Protein AF-A0A3C1RD73-F1 (afdb_monomer_lite)

Sequence (331 aa):
MPYRSYDLISSTTNCAPPAAVYPGGGGNTGGGGGSTTPNPPGDYDPCDNGPVAVTSFRSSQRYPILGVPPSDCDPDVPNNPPTLPPNDYLNAFQRLIGELGITDQTEVQFLQDNGNVFVALNNYLNANNWSQDSKDFGRWAVGYLNENRNITWLEFSTHFIYNTPQYKLDTYIRNKYPKFSSIADGLVFFLATNPKVVAALSKYSGFSKNEIMELASNGSGPNIKLSNESWTIIANGAFNAKISENTIFLAEDNVKMFENNFLDARTKYSLAFSLMVTILHETVHYGRFQNGMPDPITNPDFGTKFEELGFGFNVEFKLNQPVIYKMYFIQ

Radius of gyration: 26.34 Å; chains: 1; bounding box: 62×55×82 Å

Structure (mmCIF, N/CA/C/O backbone):
data_AF-A0A3C1RD73-F1
#
_entry.id   AF-A0A3C1RD73-F1
#
loop_
_atom_site.group_PDB
_atom_site.id
_atom_site.type_symbol
_atom_site.label_atom_id
_atom_site.label_alt_id
_atom_site.label_comp_id
_atom_site.label_asym_id
_atom_site.label_entity_id
_atom_site.label_seq_id
_atom_site.pdbx_PDB_ins_code
_atom_site.Cartn_x
_atom_site.Cartn_y
_atom_site.Cartn_z
_atom_site.occupancy
_atom_site.B_iso_or_equiv
_atom_site.auth_seq_id
_atom_site.auth_comp_id
_atom_site.auth_asym_id
_atom_site.auth_atom_id
_atom_site.pdbx_PDB_model_num
ATOM 1 N N . MET A 1 1 ? 21.375 -20.934 -30.457 1.00 32.56 1 MET A N 1
ATOM 2 C CA . MET A 1 1 ? 20.316 -20.024 -30.950 1.00 32.56 1 MET A CA 1
ATOM 3 C C . MET A 1 1 ? 20.679 -18.614 -30.501 1.00 32.56 1 MET A C 1
ATOM 5 O O . MET A 1 1 ? 20.896 -18.477 -29.304 1.00 32.56 1 MET A O 1
ATOM 9 N N . PRO A 1 2 ? 20.822 -17.598 -31.372 1.00 37.34 2 PRO A N 1
ATOM 10 C CA . PRO A 1 2 ? 21.113 -16.244 -30.911 1.00 37.34 2 PRO A CA 1
ATOM 11 C C . PRO A 1 2 ? 19.838 -15.389 -30.900 1.00 37.34 2 PRO A C 1
ATOM 13 O O . PRO A 1 2 ? 19.123 -15.327 -31.900 1.00 37.34 2 PRO A O 1
ATOM 16 N N . TYR A 1 3 ? 19.566 -14.718 -29.780 1.00 26.02 3 TYR A N 1
ATOM 17 C CA . TYR A 1 3 ? 18.573 -13.643 -29.706 1.00 26.02 3 TYR A CA 1
ATOM 18 C C . TYR A 1 3 ? 19.267 -12.285 -29.856 1.00 26.02 3 TYR A C 1
ATOM 20 O O . TYR A 1 3 ? 20.351 -12.068 -29.317 1.00 26.02 3 TYR A O 1
ATOM 28 N N . ARG A 1 4 ? 18.643 -11.413 -30.655 1.00 28.62 4 ARG A N 1
ATOM 29 C CA . ARG A 1 4 ? 19.121 -10.082 -31.055 1.00 28.62 4 ARG A CA 1
ATOM 30 C C . ARG A 1 4 ? 18.902 -9.034 -29.958 1.00 28.62 4 ARG A C 1
ATOM 32 O O . ARG A 1 4 ? 17.914 -9.096 -29.233 1.00 28.62 4 ARG A O 1
ATOM 39 N N . SER A 1 5 ? 19.809 -8.059 -29.918 1.00 30.53 5 SER A N 1
ATOM 40 C CA . SER A 1 5 ? 19.728 -6.799 -29.176 1.00 30.53 5 SER A CA 1
ATOM 41 C C . SER A 1 5 ? 18.792 -5.790 -29.857 1.00 30.53 5 SER A C 1
ATOM 43 O O . SER A 1 5 ? 18.564 -5.870 -31.066 1.00 30.53 5 SER A O 1
ATOM 45 N N . TYR A 1 6 ? 18.304 -4.810 -29.092 1.00 25.27 6 TYR A N 1
ATOM 46 C CA . TYR A 1 6 ? 17.722 -3.578 -29.627 1.00 25.27 6 TYR A CA 1
ATOM 47 C C . TYR A 1 6 ? 18.466 -2.365 -29.066 1.00 25.27 6 TYR A C 1
ATOM 49 O O . TYR A 1 6 ? 18.646 -2.260 -27.853 1.00 25.27 6 TYR A O 1
ATOM 57 N N . ASP A 1 7 ? 18.865 -1.474 -29.973 1.00 26.55 7 ASP A N 1
ATOM 58 C CA . ASP A 1 7 ? 19.401 -0.143 -29.693 1.00 26.55 7 ASP A CA 1
ATOM 59 C C . ASP A 1 7 ? 18.263 0.871 -29.521 1.00 26.55 7 ASP A C 1
ATOM 61 O O . ASP A 1 7 ? 17.279 0.861 -30.267 1.00 26.55 7 ASP A O 1
ATOM 65 N N . LEU A 1 8 ? 18.425 1.780 -28.557 1.00 25.36 8 LEU A N 1
ATOM 66 C CA . LEU A 1 8 ? 17.581 2.959 -28.371 1.00 25.36 8 LEU A CA 1
ATOM 67 C C . LEU A 1 8 ? 18.235 4.146 -29.093 1.00 25.36 8 LEU A C 1
ATOM 69 O O . LEU A 1 8 ? 19.350 4.532 -28.750 1.00 25.36 8 LEU A O 1
ATOM 73 N N . ILE A 1 9 ? 17.542 4.759 -30.055 1.00 27.66 9 ILE A N 1
ATOM 74 C CA . ILE A 1 9 ? 17.971 6.039 -30.638 1.00 27.66 9 ILE A CA 1
ATOM 75 C C . ILE A 1 9 ? 17.207 7.165 -29.942 1.00 27.66 9 ILE A C 1
ATOM 77 O O . ILE A 1 9 ? 15.996 7.312 -30.097 1.00 27.66 9 ILE A O 1
ATOM 81 N N . SER A 1 10 ? 17.947 7.955 -29.165 1.00 34.59 10 SER A N 1
ATOM 82 C CA . SER A 1 10 ? 17.498 9.176 -28.508 1.00 34.59 10 SER A CA 1
ATOM 83 C C . SER A 1 10 ? 17.676 10.377 -29.439 1.00 34.59 10 SER A C 1
ATOM 85 O O . SER A 1 10 ? 18.802 10.808 -29.685 1.00 34.59 10 SER A O 1
ATOM 87 N N . SER A 1 11 ? 16.565 10.910 -29.940 1.00 42.03 11 SER A N 1
ATOM 88 C CA . SER A 1 11 ? 16.294 12.332 -30.233 1.00 42.03 11 SER A CA 1
ATOM 89 C C . SER A 1 11 ? 15.471 12.496 -31.508 1.00 42.03 11 SER A C 1
ATOM 91 O O . SER A 1 11 ? 15.691 11.830 -32.517 1.00 42.03 11 SER A O 1
ATOM 93 N N . THR A 1 12 ? 14.532 13.436 -31.458 1.00 29.72 12 THR A N 1
ATOM 94 C CA . THR A 1 12 ? 13.873 13.987 -32.641 1.00 29.72 12 THR A CA 1
ATOM 95 C C . THR A 1 12 ? 13.969 15.503 -32.572 1.00 29.72 12 THR A C 1
ATOM 97 O O . THR A 1 12 ? 13.497 16.113 -31.612 1.00 29.72 12 THR A O 1
ATOM 100 N N . THR A 1 13 ? 14.586 16.103 -33.586 1.00 32.88 13 THR A N 1
ATOM 101 C CA . THR A 1 13 ? 14.661 17.555 -33.777 1.00 32.88 13 THR A CA 1
ATOM 102 C C . THR A 1 13 ? 13.373 18.047 -34.432 1.00 32.88 13 THR A C 1
ATOM 104 O O . THR A 1 13 ? 12.932 17.484 -35.433 1.00 32.88 13 THR A O 1
ATOM 107 N N . ASN A 1 14 ? 12.774 19.103 -33.880 1.00 41.94 14 ASN A N 1
ATOM 108 C CA . ASN A 1 14 ? 11.636 19.786 -34.488 1.00 41.94 14 ASN A CA 1
ATOM 109 C C . ASN A 1 14 ? 12.136 20.781 -35.552 1.00 41.94 14 ASN A C 1
ATOM 111 O O . ASN A 1 14 ? 12.899 21.689 -35.228 1.00 41.94 14 ASN A O 1
ATOM 115 N N . CYS A 1 15 ? 11.705 20.606 -36.803 1.00 33.03 15 CYS A N 1
ATOM 116 C CA . CYS A 1 15 ? 12.133 21.408 -37.956 1.00 33.03 15 CYS A CA 1
ATOM 117 C C . CYS A 1 15 ? 10.954 22.086 -38.680 1.00 33.03 15 CYS A C 1
ATOM 119 O O . CYS A 1 15 ? 10.924 22.111 -39.909 1.00 33.03 15 CYS A O 1
ATOM 121 N N . ALA A 1 16 ? 9.969 22.620 -37.957 1.00 37.56 16 ALA A N 1
ATOM 122 C CA . ALA A 1 16 ? 8.903 23.409 -38.578 1.00 37.56 16 ALA A CA 1
ATOM 123 C C . ALA A 1 16 ? 9.317 24.894 -38.740 1.00 37.56 16 ALA A C 1
ATOM 125 O O . ALA A 1 16 ? 9.589 25.550 -37.731 1.00 37.56 16 ALA A O 1
ATOM 126 N N . PRO A 1 17 ? 9.366 25.456 -39.967 1.00 36.84 17 PRO A N 1
ATOM 127 C CA . PRO A 1 17 ? 9.492 26.901 -40.170 1.00 36.84 17 PRO A CA 1
ATOM 128 C C . PRO A 1 17 ? 8.165 27.638 -39.867 1.00 36.84 17 PRO A C 1
ATOM 130 O O . PRO A 1 17 ? 7.099 27.018 -39.907 1.00 36.84 17 PRO A O 1
ATOM 133 N N . PRO A 1 18 ? 8.199 28.953 -39.562 1.00 45.25 18 PRO A N 1
ATOM 134 C CA . PRO A 1 18 ? 7.019 29.713 -39.149 1.00 45.25 18 PRO A CA 1
ATOM 135 C C . PRO A 1 18 ? 6.001 29.881 -40.286 1.00 45.25 18 PRO A C 1
ATOM 137 O O . PRO A 1 18 ? 6.362 29.994 -41.458 1.00 45.25 18 PRO A O 1
ATOM 140 N N . ALA A 1 19 ? 4.719 29.911 -39.914 1.00 36.50 19 ALA A N 1
ATOM 141 C CA . ALA A 1 19 ? 3.587 29.954 -40.832 1.00 36.50 19 ALA A CA 1
ATOM 142 C C . ALA A 1 19 ? 3.572 31.235 -41.684 1.00 36.50 19 ALA A C 1
ATOM 144 O O . ALA A 1 19 ? 3.490 32.346 -41.158 1.00 36.50 19 ALA A O 1
ATOM 145 N N . ALA A 1 20 ? 3.605 31.071 -43.007 1.00 40.03 20 ALA A N 1
ATOM 146 C CA . ALA A 1 20 ? 3.340 32.147 -43.953 1.00 40.03 20 ALA A CA 1
ATOM 147 C C . ALA A 1 20 ? 1.831 32.260 -44.227 1.00 40.03 20 ALA A C 1
ATOM 149 O O . ALA A 1 20 ? 1.153 31.270 -44.507 1.00 40.03 20 ALA A O 1
ATOM 150 N N . VAL A 1 21 ? 1.326 33.493 -44.161 1.00 42.72 21 VAL A N 1
ATOM 151 C CA . VAL A 1 21 ? -0.031 33.891 -44.553 1.00 42.72 21 VAL A CA 1
ATOM 152 C C . VAL A 1 21 ? -0.130 33.844 -46.084 1.00 42.72 21 VAL A C 1
ATOM 154 O O . VAL A 1 21 ? 0.629 34.523 -46.773 1.00 42.72 21 VAL A O 1
ATOM 157 N N . TYR A 1 22 ? -1.043 33.030 -46.618 1.00 40.09 22 TYR A N 1
ATOM 158 C CA . TYR A 1 22 ? -1.265 32.870 -48.061 1.00 40.09 22 TYR A CA 1
ATOM 159 C C . TYR A 1 22 ? -2.198 33.949 -48.641 1.00 40.09 22 TYR A C 1
ATOM 161 O O . TYR A 1 22 ? -3.252 34.209 -48.058 1.00 40.09 22 TYR A O 1
ATOM 169 N N . PRO A 1 23 ? -1.898 34.484 -49.840 1.00 49.56 23 PRO A N 1
ATOM 170 C CA . PRO A 1 23 ? -2.866 35.133 -50.716 1.00 49.56 23 PRO A CA 1
ATOM 171 C C . PRO A 1 23 ? -3.213 34.246 -51.931 1.00 49.56 23 PRO A C 1
ATOM 173 O O . PRO A 1 23 ? -2.433 33.389 -52.347 1.00 49.56 23 PRO A O 1
ATOM 176 N N . GLY A 1 24 ? -4.389 34.455 -52.526 1.00 44.16 24 GLY A N 1
ATOM 177 C CA . GLY A 1 24 ? -4.798 33.779 -53.761 1.00 44.16 24 GLY A CA 1
ATOM 178 C C . GLY A 1 24 ? -4.212 34.413 -55.029 1.00 44.16 24 GLY A C 1
ATOM 179 O O . GLY A 1 24 ? -4.096 35.633 -55.114 1.00 44.16 24 GLY A O 1
ATOM 180 N N . GLY A 1 25 ? -3.936 33.573 -56.038 1.00 43.62 25 GLY A N 1
ATOM 181 C CA . GLY A 1 25 ? -3.828 33.966 -57.449 1.00 43.62 25 GLY A CA 1
ATOM 182 C C . GLY A 1 25 ? -2.549 33.539 -58.184 1.00 43.62 25 GLY A C 1
ATOM 183 O O . GLY A 1 25 ? -1.535 34.214 -58.087 1.00 43.62 25 GLY A O 1
ATOM 184 N N . GLY A 1 26 ? -2.664 32.505 -59.031 1.00 42.53 26 GLY A N 1
ATOM 185 C CA . GLY A 1 26 ? -1.862 32.328 -60.253 1.00 42.53 26 GLY A CA 1
ATOM 186 C C . GLY A 1 26 ? -0.538 31.552 -60.162 1.00 42.53 26 GLY A C 1
ATOM 187 O O . GLY A 1 26 ? 0.410 31.993 -59.529 1.00 42.53 26 GLY A O 1
ATOM 188 N N . GLY A 1 27 ? -0.438 30.476 -60.954 1.00 39.41 27 GLY A N 1
ATOM 189 C CA . GLY A 1 27 ? 0.829 30.012 -61.537 1.00 39.41 27 GLY A CA 1
ATOM 190 C C . GLY A 1 27 ? 1.471 28.748 -60.948 1.00 39.41 27 GLY A C 1
ATOM 191 O O . GLY A 1 27 ? 1.904 28.733 -59.810 1.00 39.41 27 GLY A O 1
ATOM 192 N N . ASN A 1 28 ? 1.598 27.742 -61.823 1.00 42.72 28 ASN A N 1
ATOM 193 C CA . ASN A 1 28 ? 2.698 26.783 -61.991 1.00 42.72 28 ASN A CA 1
ATOM 194 C C . ASN A 1 28 ? 3.298 25.972 -60.816 1.00 42.72 28 ASN A C 1
ATOM 196 O O . ASN A 1 28 ? 3.843 26.496 -59.857 1.00 42.72 28 ASN A O 1
ATOM 200 N N . THR A 1 29 ? 3.412 24.669 -61.119 1.00 47.44 29 THR A N 1
ATOM 201 C CA . THR A 1 29 ? 4.518 23.733 -60.822 1.00 47.44 29 THR A CA 1
ATOM 202 C C . THR A 1 29 ? 4.888 23.415 -59.373 1.00 47.44 29 THR A C 1
ATOM 204 O O . THR A 1 29 ? 5.322 24.274 -58.620 1.00 47.44 29 THR A O 1
ATOM 207 N N . GLY A 1 30 ? 4.948 22.109 -59.088 1.00 41.34 30 GLY A N 1
ATOM 208 C CA . GLY A 1 30 ? 5.890 21.545 -58.115 1.00 41.34 30 GLY A CA 1
ATOM 209 C C . GLY A 1 30 ? 5.218 20.833 -56.951 1.00 41.34 30 GLY A C 1
ATOM 210 O O . GLY A 1 30 ? 4.481 21.437 -56.185 1.00 41.34 30 GLY A O 1
ATOM 211 N N . GLY A 1 31 ? 5.461 19.527 -56.847 1.00 47.69 31 GLY A N 1
ATOM 212 C CA . GLY A 1 31 ? 4.882 18.665 -55.824 1.00 47.69 31 GLY A CA 1
ATOM 213 C C . GLY A 1 31 ? 5.588 18.717 -54.468 1.00 47.69 31 GLY A C 1
ATOM 214 O O . GLY A 1 31 ? 6.645 19.322 -54.319 1.00 47.69 31 GLY A O 1
ATOM 215 N N . GLY A 1 32 ? 5.021 17.973 -53.514 1.00 45.28 32 GLY A N 1
ATOM 216 C CA . GLY A 1 32 ? 5.721 17.525 -52.309 1.00 45.28 32 GLY A CA 1
ATOM 217 C C . GLY A 1 32 ? 4.909 17.619 -51.018 1.00 45.28 32 GLY A C 1
ATOM 218 O O . GLY A 1 32 ? 4.790 18.692 -50.446 1.00 45.28 32 GLY A O 1
ATOM 219 N N . GLY A 1 33 ? 4.439 16.465 -50.523 1.00 46.41 33 GLY A N 1
ATOM 220 C CA . GLY A 1 33 ? 4.315 16.198 -49.081 1.00 46.41 33 GLY A CA 1
ATOM 221 C C . GLY A 1 33 ? 3.086 16.746 -48.348 1.00 46.41 33 GLY A C 1
ATOM 222 O O . GLY A 1 33 ? 3.238 17.462 -47.365 1.00 46.41 33 GLY A O 1
ATOM 223 N N . GLY A 1 34 ? 1.873 16.386 -4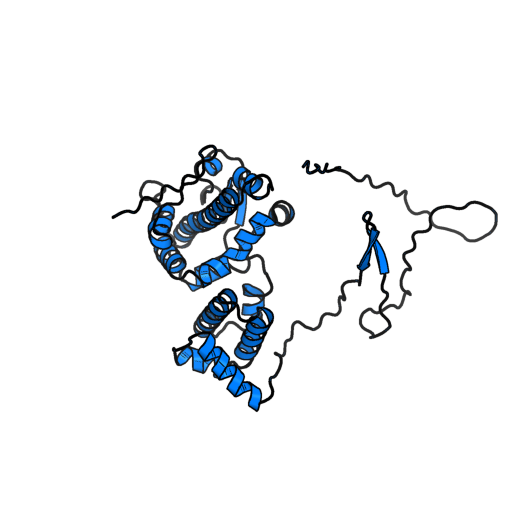8.779 1.00 35.34 34 GLY A N 1
ATOM 224 C CA . GLY A 1 34 ? 0.644 16.699 -48.043 1.00 35.34 34 GLY A CA 1
ATOM 225 C C . GLY A 1 34 ? 0.470 15.820 -46.801 1.00 35.34 34 GLY A C 1
ATOM 226 O O . GLY A 1 34 ? 0.369 14.599 -46.911 1.00 35.34 34 GLY A O 1
ATOM 227 N N . SER A 1 35 ? 0.411 16.449 -45.627 1.00 43.66 35 SER A N 1
ATOM 228 C CA . SER A 1 35 ? -0.130 15.850 -44.405 1.00 43.66 35 SER A CA 1
ATOM 229 C C . SER A 1 35 ? -1.593 15.466 -44.647 1.00 43.66 35 SER A C 1
ATOM 231 O O . SER A 1 35 ? -2.397 16.313 -45.029 1.00 43.66 35 SER A O 1
ATOM 233 N N . THR A 1 36 ? -1.937 14.189 -44.479 1.00 40.62 36 THR A N 1
ATOM 234 C CA . THR A 1 36 ? -3.267 13.640 -44.790 1.00 40.62 36 THR A CA 1
ATOM 235 C C . THR A 1 36 ? -4.236 13.697 -43.613 1.00 40.62 36 THR A C 1
ATOM 237 O O . THR A 1 36 ? -5.099 12.830 -43.515 1.00 40.62 36 THR A O 1
ATOM 240 N N . THR A 1 37 ? -4.110 14.656 -42.700 1.00 44.56 37 THR A N 1
ATOM 241 C CA . THR A 1 37 ? -5.090 14.797 -41.615 1.00 44.56 37 THR A CA 1
ATOM 242 C C . THR A 1 37 ? -6.187 15.759 -42.070 1.00 44.56 37 THR A C 1
ATOM 244 O O . THR A 1 37 ? -5.898 16.946 -42.238 1.00 44.56 37 THR A O 1
ATOM 247 N N . PRO A 1 38 ? -7.428 15.298 -42.315 1.00 47.59 38 PRO A N 1
ATOM 248 C CA . PRO A 1 38 ? -8.536 16.203 -42.572 1.00 47.59 38 PRO A CA 1
ATOM 249 C C . PRO A 1 38 ? -8.803 16.995 -41.291 1.00 47.59 38 PRO A C 1
ATOM 251 O O . PRO A 1 38 ? -8.983 16.400 -40.230 1.00 47.59 38 PRO A O 1
ATOM 254 N N . ASN A 1 39 ? -8.831 18.323 -41.382 1.00 48.12 39 ASN A N 1
ATOM 255 C CA . ASN A 1 39 ? -9.397 19.122 -40.302 1.00 48.12 39 ASN A CA 1
ATOM 256 C C . ASN A 1 39 ? -10.919 18.934 -40.325 1.00 48.12 39 ASN A C 1
ATOM 258 O O . ASN A 1 39 ? -11.507 19.002 -41.412 1.00 48.12 39 ASN A O 1
ATOM 262 N N . PRO A 1 40 ? -11.563 18.689 -39.174 1.00 48.72 40 PRO A N 1
ATOM 263 C CA . PRO A 1 40 ? -13.013 18.631 -39.121 1.00 48.72 40 PRO A CA 1
ATOM 264 C C . PRO A 1 40 ? -13.621 19.988 -39.535 1.00 48.72 40 PRO A C 1
ATOM 266 O O . PRO A 1 40 ? -12.950 21.022 -39.421 1.00 48.72 40 PRO A O 1
ATOM 269 N N . PRO A 1 41 ? -14.866 19.998 -40.049 1.00 58.62 41 PRO A N 1
ATOM 270 C CA . PRO A 1 41 ? -15.604 21.226 -40.335 1.00 58.62 41 PRO A CA 1
ATOM 271 C C . PRO A 1 41 ? -15.616 22.173 -39.127 1.00 58.62 41 PRO A C 1
ATOM 273 O O . PRO A 1 41 ? -15.559 21.727 -37.983 1.00 58.62 41 PRO A O 1
ATOM 276 N N . GLY A 1 42 ? -15.685 23.484 -39.376 1.00 53.97 42 GLY A N 1
ATOM 277 C CA . GLY A 1 42 ? -15.612 24.509 -38.321 1.00 53.97 42 GLY A CA 1
ATOM 278 C C . GLY A 1 42 ? -16.764 24.482 -37.306 1.00 53.97 42 GLY A C 1
ATOM 279 O O . GLY A 1 42 ? -16.701 25.195 -36.311 1.00 53.97 42 GLY A O 1
ATOM 280 N N . ASP A 1 43 ? -17.789 23.674 -37.560 1.00 61.19 43 ASP A N 1
ATOM 281 C CA . ASP A 1 43 ? -18.979 23.432 -36.745 1.00 61.19 43 ASP A CA 1
ATOM 282 C C . ASP A 1 43 ? -19.045 21.997 -36.183 1.00 61.19 43 ASP A C 1
ATOM 284 O O . ASP A 1 43 ? -20.100 21.562 -35.732 1.00 61.19 43 ASP A O 1
ATOM 288 N N . TYR A 1 44 ? -17.937 21.244 -36.200 1.00 53.31 44 TYR A N 1
ATOM 289 C CA . TYR A 1 44 ? -17.883 19.903 -35.615 1.00 53.31 44 TYR A CA 1
ATOM 290 C C . TYR A 1 44 ? -18.038 19.945 -34.087 1.00 53.31 44 TYR A C 1
ATOM 292 O O . TYR A 1 44 ? -17.114 20.350 -33.377 1.00 53.31 44 TYR A O 1
ATOM 300 N N . ASP A 1 45 ? -19.188 19.472 -33.600 1.00 60.69 45 ASP A N 1
ATOM 301 C CA . ASP A 1 45 ? -19.441 19.172 -32.191 1.00 60.69 45 ASP A CA 1
ATOM 302 C C . ASP A 1 45 ? -19.262 17.657 -31.943 1.00 60.69 45 ASP A C 1
ATOM 304 O O . ASP A 1 45 ? -19.994 16.842 -32.520 1.00 60.69 45 ASP A O 1
ATOM 308 N N . PRO A 1 46 ? -18.286 17.236 -31.115 1.00 53.53 46 PRO A N 1
ATOM 309 C CA . PRO A 1 46 ? -18.044 15.825 -30.826 1.00 53.53 46 PRO A CA 1
ATOM 310 C C . PRO A 1 46 ? -19.181 15.129 -30.053 1.00 53.53 46 PRO A C 1
ATOM 312 O O . PRO A 1 46 ? -19.130 13.904 -29.931 1.00 53.53 46 PRO A O 1
ATOM 315 N N . CYS A 1 47 ? -20.194 15.850 -29.556 1.00 57.22 47 CYS A N 1
ATOM 316 C CA . CYS A 1 47 ? -21.284 15.284 -28.756 1.00 57.22 47 CYS A CA 1
ATOM 317 C C . CYS A 1 47 ? -22.596 15.014 -29.541 1.00 57.22 47 CYS A C 1
ATOM 319 O O . CYS A 1 47 ? -23.533 14.447 -28.978 1.00 57.22 47 CYS A O 1
ATOM 321 N N . ASP A 1 48 ? -22.688 15.350 -30.834 1.00 63.31 48 ASP A N 1
ATOM 322 C CA . ASP A 1 48 ? -23.966 15.388 -31.582 1.00 63.31 48 ASP A CA 1
ATOM 323 C C . ASP A 1 48 ? -24.387 14.075 -32.294 1.00 63.31 48 ASP A C 1
ATOM 325 O O . ASP A 1 48 ? -25.209 14.074 -33.212 1.00 63.31 48 ASP A O 1
ATOM 329 N N . ASN A 1 49 ? -23.870 12.912 -31.874 1.00 52.00 49 ASN A N 1
ATOM 330 C CA . ASN A 1 49 ? -24.181 11.580 -32.446 1.00 52.00 49 ASN A CA 1
ATOM 331 C C . ASN A 1 49 ? -23.963 11.440 -33.974 1.00 52.00 49 ASN A C 1
ATOM 333 O O . ASN A 1 49 ? -24.469 10.506 -34.606 1.00 52.00 49 ASN A O 1
ATOM 337 N N . GLY A 1 50 ? -23.201 12.348 -34.587 1.00 51.41 50 GLY A N 1
ATOM 338 C CA . GLY A 1 50 ? -22.787 12.254 -35.985 1.00 51.41 50 GLY A CA 1
ATOM 339 C C . GLY A 1 50 ? -21.736 11.156 -36.227 1.00 51.41 50 GLY A C 1
ATOM 340 O O . GLY A 1 50 ? -21.139 10.632 -35.284 1.00 51.41 50 GLY A O 1
ATOM 341 N N . PRO A 1 51 ? -21.479 10.779 -37.494 1.00 44.47 51 PRO A N 1
ATOM 342 C CA . PRO A 1 51 ? -20.474 9.771 -37.825 1.00 44.47 51 PRO A CA 1
ATOM 343 C C . PRO A 1 51 ? -19.072 10.210 -37.369 1.00 44.47 51 PRO A C 1
ATOM 345 O O . PRO A 1 51 ? -18.556 11.238 -37.803 1.00 44.47 51 PRO A O 1
ATOM 348 N N . VAL A 1 52 ? -18.454 9.404 -36.501 1.00 49.47 52 VAL A N 1
ATOM 349 C CA . VAL A 1 52 ? -17.153 9.687 -35.874 1.00 49.47 52 VAL A CA 1
ATOM 350 C C . VAL A 1 52 ? -16.033 9.677 -36.917 1.00 49.47 52 VAL A C 1
ATOM 352 O O . VAL A 1 52 ? -15.893 8.721 -37.685 1.00 49.47 52 VAL A O 1
ATOM 355 N N . ALA A 1 53 ? -15.198 10.717 -36.935 1.00 43.25 53 ALA A N 1
ATOM 356 C CA . ALA A 1 53 ? -14.020 10.753 -37.795 1.00 43.25 53 ALA A CA 1
ATOM 357 C C . ALA A 1 53 ? -12.944 9.794 -37.252 1.00 43.25 53 ALA A C 1
ATOM 359 O O . ALA A 1 53 ? -12.286 10.065 -36.249 1.00 43.25 53 ALA A O 1
ATOM 360 N N . VAL A 1 54 ? -12.771 8.650 -37.917 1.00 37.84 54 VAL A N 1
ATOM 361 C CA . VAL A 1 54 ? -11.756 7.649 -37.564 1.00 37.84 54 VAL A CA 1
ATOM 362 C C . VAL A 1 54 ? -10.495 7.912 -38.374 1.00 37.84 54 VAL A C 1
ATOM 364 O O . VAL A 1 54 ? -10.518 7.837 -39.604 1.00 37.84 54 VAL A O 1
ATOM 367 N N . THR A 1 55 ? -9.375 8.171 -37.696 1.00 44.31 55 THR A N 1
ATOM 368 C CA . THR A 1 55 ? -8.090 8.358 -38.380 1.00 44.31 55 THR A CA 1
ATOM 369 C C . THR A 1 55 ? -7.238 7.106 -38.223 1.00 44.31 55 THR A C 1
ATOM 371 O O . THR A 1 55 ? -6.929 6.667 -37.114 1.00 44.31 55 THR A O 1
ATOM 374 N N . SER A 1 56 ? -6.857 6.498 -39.347 1.00 33.59 56 SER A N 1
ATOM 375 C CA . SER A 1 56 ? -5.933 5.364 -39.351 1.00 33.59 56 SER A CA 1
ATOM 376 C C . SER A 1 56 ? -4.509 5.853 -39.573 1.00 33.59 56 SER A C 1
ATOM 378 O O . SER A 1 56 ? -4.237 6.509 -40.581 1.00 33.59 56 SER A O 1
ATOM 380 N N . PHE A 1 57 ? -3.584 5.454 -38.704 1.00 46.12 57 PHE A N 1
ATOM 381 C CA . PHE A 1 57 ? -2.157 5.681 -38.917 1.00 46.12 57 PHE A CA 1
ATOM 382 C C . PHE A 1 57 ? -1.427 4.340 -38.988 1.00 46.12 57 PHE A C 1
ATOM 384 O O . PHE A 1 57 ? -1.821 3.352 -38.361 1.00 46.12 57 PHE A O 1
ATOM 391 N N . ARG A 1 58 ? -0.350 4.283 -39.776 1.00 35.47 58 ARG A N 1
ATOM 392 C CA . ARG A 1 58 ? 0.519 3.104 -39.835 1.00 35.47 58 ARG A CA 1
ATOM 393 C C . ARG A 1 58 ? 1.725 3.317 -38.940 1.00 35.47 58 ARG A C 1
ATOM 395 O O . ARG A 1 58 ? 2.526 4.215 -39.177 1.00 35.47 58 ARG A O 1
ATOM 402 N N . SER A 1 59 ? 1.864 2.443 -37.949 1.00 41.09 59 SER A N 1
ATOM 403 C CA . SER A 1 59 ? 3.099 2.312 -37.180 1.00 41.09 59 SER A CA 1
ATOM 404 C C . SER A 1 59 ? 4.260 1.920 -38.106 1.00 41.09 59 SER A C 1
ATOM 406 O O . SER A 1 59 ? 4.067 1.224 -39.110 1.00 41.09 59 SER A O 1
ATOM 408 N N . SER A 1 60 ? 5.485 2.319 -37.753 1.00 40.00 60 SER A N 1
ATOM 409 C CA . SER A 1 60 ? 6.719 1.933 -38.458 1.00 40.00 60 SER A CA 1
ATOM 410 C C . SER A 1 60 ? 6.935 0.412 -38.526 1.00 40.00 60 SER A C 1
ATOM 412 O O . SER A 1 60 ? 7.699 -0.064 -39.363 1.00 40.00 60 SER A O 1
ATOM 414 N N . GLN A 1 61 ? 6.206 -0.368 -37.719 1.00 40.69 61 GLN A N 1
ATOM 415 C CA . GLN A 1 61 ? 6.187 -1.835 -37.746 1.00 40.69 61 GLN A CA 1
ATOM 416 C C . GLN A 1 61 ? 5.010 -2.432 -38.550 1.00 40.69 61 GLN A C 1
ATOM 418 O O . GLN A 1 61 ? 4.724 -3.619 -38.439 1.00 40.69 61 GLN A O 1
ATOM 423 N N . ARG A 1 62 ? 4.356 -1.636 -39.413 1.00 38.03 62 ARG A N 1
ATOM 424 C CA . ARG A 1 62 ? 3.278 -2.023 -40.355 1.00 38.03 62 ARG A CA 1
ATOM 425 C C . ARG A 1 62 ? 1.957 -2.515 -39.747 1.00 38.03 62 ARG A C 1
ATOM 427 O O . ARG A 1 62 ? 1.113 -3.002 -40.499 1.00 38.03 62 ARG A O 1
ATOM 434 N N . TYR A 1 63 ? 1.715 -2.327 -38.455 1.00 34.06 63 TYR A N 1
ATOM 435 C CA . TYR A 1 63 ? 0.384 -2.560 -37.886 1.00 34.06 63 TYR A CA 1
ATOM 436 C C . TYR A 1 63 ? -0.499 -1.314 -38.063 1.00 34.06 63 TYR A C 1
ATOM 438 O O . TYR A 1 63 ? -0.031 -0.200 -37.788 1.00 34.06 63 TYR A O 1
ATOM 446 N N . PRO A 1 64 ? -1.745 -1.460 -38.554 1.00 31.59 64 PRO A N 1
ATOM 447 C CA . PRO A 1 64 ? -2.706 -0.368 -38.545 1.00 31.59 64 PRO A CA 1
ATOM 448 C C . PRO A 1 64 ? -3.133 -0.112 -37.098 1.00 31.59 64 PRO A C 1
ATOM 450 O O . PRO A 1 64 ? -3.594 -1.025 -36.417 1.00 31.59 64 PRO A O 1
ATOM 453 N N . ILE A 1 65 ? -2.957 1.121 -36.632 1.00 37.84 65 ILE A N 1
ATOM 454 C CA . ILE A 1 65 ? -3.457 1.559 -35.330 1.00 37.84 65 ILE A CA 1
ATOM 455 C C . ILE A 1 65 ? -4.618 2.507 -35.604 1.00 37.84 65 ILE A C 1
ATOM 457 O O . ILE A 1 65 ? -4.488 3.465 -36.375 1.00 37.84 65 ILE A O 1
ATOM 461 N N . LEU A 1 66 ? -5.764 2.186 -35.010 1.00 30.91 66 LEU A N 1
ATOM 462 C CA . LEU A 1 66 ? -6.976 2.981 -35.101 1.00 30.91 66 LEU A CA 1
ATOM 463 C C . LEU A 1 66 ? -6.956 3.998 -33.959 1.00 30.91 66 LEU A C 1
ATOM 465 O O . LEU A 1 66 ? -7.011 3.614 -32.793 1.00 30.91 66 LEU A O 1
ATOM 469 N N . GLY A 1 67 ? -6.822 5.278 -34.295 1.00 34.09 67 GLY A N 1
ATOM 470 C CA . GLY A 1 67 ? -6.954 6.361 -33.330 1.00 34.09 67 GLY A CA 1
ATOM 471 C C . GLY A 1 67 ? -8.367 6.914 -33.403 1.00 34.09 67 GLY A C 1
ATOM 472 O O . GLY A 1 67 ? -8.714 7.575 -34.384 1.00 34.09 67 GLY A O 1
ATOM 473 N N . VAL A 1 68 ? -9.171 6.634 -32.382 1.00 36.53 68 VAL A N 1
ATOM 474 C CA . VAL A 1 68 ? -10.401 7.387 -32.123 1.00 36.53 68 VAL A CA 1
ATOM 475 C C . VAL A 1 68 ? -10.001 8.525 -31.180 1.00 36.53 68 VAL A C 1
ATOM 477 O O . VAL A 1 68 ? -9.304 8.246 -30.200 1.00 36.53 68 VAL A O 1
ATOM 480 N N . PRO A 1 69 ? -10.326 9.796 -31.478 1.00 38.78 69 PRO A N 1
ATOM 481 C CA . PRO A 1 69 ? -10.051 10.877 -30.539 1.00 38.78 69 PRO A CA 1
ATOM 482 C C . PRO A 1 69 ? -10.754 10.592 -29.199 1.00 38.78 69 PRO A C 1
ATOM 484 O O . PRO A 1 69 ? -11.822 9.972 -29.208 1.00 38.78 69 PRO A O 1
ATOM 487 N N . PRO A 1 70 ? -10.179 11.012 -28.057 1.00 38.09 70 PRO A N 1
ATOM 488 C CA . PRO A 1 70 ? -10.888 10.947 -26.787 1.00 38.09 70 PRO A CA 1
ATOM 489 C C . PRO A 1 70 ? -12.196 11.727 -26.933 1.00 38.09 70 PRO A C 1
ATOM 491 O O . PRO A 1 70 ? -12.184 12.860 -27.415 1.00 38.09 70 PRO A O 1
ATOM 494 N N . SER A 1 71 ? -13.326 11.123 -26.575 1.00 44.75 71 SER A N 1
ATOM 495 C CA . SER A 1 71 ? -14.571 11.873 -26.478 1.00 44.75 71 SER A CA 1
ATOM 496 C C . SER A 1 71 ? -14.525 12.684 -25.187 1.00 44.75 71 SER A C 1
ATOM 498 O O . SER A 1 71 ? -14.694 12.123 -24.110 1.00 44.75 71 SER A O 1
ATOM 500 N N . ASP A 1 72 ? -14.358 14.001 -25.290 1.00 41.16 72 ASP A N 1
ATOM 501 C CA . ASP A 1 72 ? -14.530 14.945 -24.169 1.00 41.16 72 ASP A CA 1
ATOM 502 C C . ASP A 1 72 ? -16.004 15.039 -23.689 1.00 41.16 72 ASP A C 1
ATOM 504 O O . ASP A 1 72 ? -16.359 15.894 -22.881 1.00 41.16 72 ASP A O 1
ATOM 508 N N . CYS A 1 73 ? -16.869 14.138 -24.165 1.00 47.12 73 CYS A N 1
ATOM 509 C CA . CYS A 1 73 ? -18.266 13.970 -23.780 1.00 47.12 73 CYS A CA 1
ATOM 510 C C . CYS A 1 73 ? -18.444 12.637 -23.026 1.00 47.12 73 CYS A C 1
ATOM 512 O O . CYS A 1 73 ? -19.210 11.791 -23.479 1.00 47.12 73 CYS A O 1
ATOM 514 N N . ASP A 1 74 ? -17.724 12.408 -21.921 1.00 42.53 74 ASP A N 1
ATOM 515 C CA . ASP A 1 74 ? -17.981 11.257 -21.038 1.00 42.53 74 ASP A CA 1
ATOM 516 C C . ASP A 1 74 ? -18.869 11.678 -19.843 1.00 42.53 74 ASP A C 1
ATOM 518 O O . ASP A 1 74 ? -18.358 12.137 -18.817 1.00 42.53 74 ASP A O 1
ATOM 522 N N . PRO A 1 75 ? -20.211 11.597 -19.962 1.00 42.19 75 PRO A N 1
ATOM 523 C CA . PRO A 1 75 ? -21.133 11.745 -18.840 1.00 42.19 75 PRO A CA 1
ATOM 524 C C . PRO A 1 75 ? -21.197 10.499 -17.931 1.00 42.19 75 PRO A C 1
ATOM 526 O O . PRO A 1 75 ? -21.982 10.505 -16.981 1.00 42.19 75 PRO A O 1
ATOM 529 N N . ASP A 1 76 ? -20.392 9.454 -18.165 1.00 43.59 76 ASP A N 1
ATOM 530 C CA . ASP A 1 76 ? -20.454 8.167 -17.463 1.00 43.59 76 ASP A CA 1
ATOM 531 C C . ASP A 1 76 ? -19.448 8.045 -16.305 1.00 43.59 76 ASP A C 1
ATOM 533 O O . ASP A 1 76 ? -18.933 6.965 -16.017 1.00 43.59 76 ASP A O 1
ATOM 537 N N . VAL A 1 77 ? -19.268 9.106 -15.510 1.00 45.28 77 VAL A N 1
ATOM 538 C CA . VAL A 1 77 ? -19.220 8.862 -14.059 1.00 45.28 77 VAL A CA 1
ATOM 539 C C . VAL A 1 77 ? -20.677 8.642 -13.663 1.00 45.28 77 VAL A C 1
ATOM 541 O O . VAL A 1 77 ? -21.413 9.625 -13.530 1.00 45.28 77 VAL A O 1
ATOM 544 N N . PRO A 1 78 ? -21.168 7.394 -13.533 1.00 44.97 78 PRO A N 1
ATOM 545 C CA . PRO A 1 78 ? -22.590 7.175 -13.393 1.00 44.97 78 PRO A CA 1
ATOM 546 C C . PRO A 1 78 ? -22.978 7.671 -12.005 1.00 44.97 78 PRO A C 1
ATOM 548 O O . PRO A 1 78 ? -22.744 7.005 -10.998 1.00 44.97 78 PRO A O 1
ATOM 551 N N . ASN A 1 79 ? -23.617 8.838 -11.946 1.00 43.19 79 ASN A N 1
ATOM 552 C CA . ASN A 1 79 ? -24.312 9.283 -10.739 1.00 43.19 79 ASN A CA 1
ATOM 553 C C . ASN A 1 79 ? -25.486 8.348 -10.396 1.00 43.19 79 ASN A C 1
ATOM 555 O O . ASN A 1 79 ? -26.026 8.421 -9.297 1.00 43.19 79 ASN A O 1
ATOM 559 N N . ASN A 1 80 ? -25.850 7.441 -11.311 1.00 44.16 80 ASN A N 1
ATOM 560 C CA . ASN A 1 80 ? -26.790 6.359 -11.077 1.00 44.16 80 ASN A CA 1
ATOM 561 C C . ASN A 1 80 ? -26.095 5.004 -11.291 1.00 44.16 80 ASN A C 1
ATOM 563 O O . ASN A 1 80 ? -25.652 4.717 -12.404 1.00 44.16 80 ASN A O 1
ATOM 567 N N . PRO A 1 81 ? -26.013 4.149 -10.259 1.00 52.31 81 PRO A N 1
ATOM 568 C CA . PRO A 1 81 ? -25.495 2.797 -10.407 1.00 52.31 81 PRO A CA 1
ATOM 569 C C . PRO A 1 81 ? -26.354 1.998 -11.398 1.00 52.31 81 PRO A C 1
ATOM 571 O O . PRO A 1 81 ? -27.567 2.228 -11.478 1.00 52.31 81 PRO A O 1
ATOM 574 N N . PRO A 1 82 ? -25.775 1.010 -12.103 1.00 57.50 82 PRO A N 1
ATOM 575 C CA . PRO A 1 82 ? -26.551 0.035 -12.861 1.00 57.50 82 PRO A CA 1
ATOM 576 C C . PRO A 1 82 ? -27.641 -0.574 -11.969 1.00 57.50 82 PRO A C 1
ATOM 578 O O . PRO A 1 82 ? -27.395 -0.861 -10.799 1.00 57.50 82 PRO A O 1
ATOM 581 N N . THR A 1 83 ? -28.852 -0.768 -12.488 1.00 57.62 83 THR A N 1
ATOM 582 C CA . THR A 1 83 ? -29.927 -1.437 -11.739 1.00 57.62 83 THR A CA 1
ATOM 583 C C . THR A 1 83 ? -30.037 -2.888 -12.199 1.00 57.62 83 THR A C 1
ATOM 585 O O . THR A 1 83 ? -30.037 -3.170 -13.396 1.00 57.62 83 THR A O 1
ATOM 588 N N . LEU A 1 84 ? -30.087 -3.827 -11.250 1.00 67.94 84 LEU A N 1
ATOM 589 C CA . LEU A 1 84 ? -30.375 -5.237 -11.532 1.00 67.94 84 LEU A CA 1
ATOM 590 C C . LEU A 1 84 ? -31.895 -5.472 -11.501 1.00 67.94 84 LEU A C 1
ATOM 592 O O . LEU A 1 84 ? -32.579 -4.862 -10.673 1.00 67.94 84 LEU A O 1
ATOM 596 N N . PRO A 1 85 ? -32.442 -6.376 -12.336 1.00 74.75 85 PRO A N 1
ATOM 597 C CA . PRO A 1 85 ? -33.825 -6.822 -12.206 1.00 74.75 85 PRO A CA 1
ATOM 598 C C . PRO A 1 85 ? -34.105 -7.367 -10.789 1.00 74.75 85 PRO A C 1
ATOM 600 O O . PRO A 1 85 ? -33.238 -8.035 -10.220 1.00 74.75 85 PRO A O 1
ATOM 603 N N . PRO A 1 86 ? -35.307 -7.165 -10.209 1.00 71.12 86 PRO A N 1
ATOM 604 C CA . PRO A 1 86 ? -35.586 -7.517 -8.809 1.00 71.12 86 PRO A CA 1
ATOM 605 C C . PRO A 1 86 ? -35.315 -8.985 -8.437 1.00 71.12 86 PRO A C 1
ATOM 607 O O . PRO A 1 86 ? -34.829 -9.267 -7.344 1.00 71.12 86 PRO A O 1
ATOM 610 N N . ASN A 1 87 ? -35.588 -9.925 -9.348 1.00 70.38 87 ASN A N 1
ATOM 611 C CA . ASN A 1 87 ? -35.356 -11.356 -9.107 1.00 70.38 87 ASN A CA 1
ATOM 612 C C . ASN A 1 87 ? -33.872 -11.743 -9.208 1.00 70.38 87 ASN A C 1
ATOM 614 O O . ASN A 1 87 ? -33.428 -12.667 -8.527 1.00 70.38 87 ASN A O 1
ATOM 618 N N . ASP A 1 88 ? -33.095 -11.017 -10.011 1.00 81.62 88 ASP A N 1
ATOM 619 C CA . ASP A 1 88 ? -31.652 -11.232 -10.133 1.00 81.62 88 ASP A CA 1
ATOM 620 C C . ASP A 1 88 ? -30.902 -10.613 -8.953 1.00 81.62 88 ASP A C 1
ATOM 622 O O . ASP A 1 88 ? -29.844 -11.108 -8.560 1.00 81.62 88 ASP A O 1
ATOM 626 N N . TYR A 1 89 ? -31.488 -9.585 -8.331 1.00 89.31 89 TYR A N 1
ATOM 627 C CA . TYR A 1 89 ? -30.926 -8.914 -7.167 1.00 89.31 89 TYR A CA 1
ATOM 628 C C . TYR A 1 89 ? -30.726 -9.873 -5.990 1.00 89.31 89 TYR A C 1
ATOM 630 O O . TYR A 1 89 ? -29.617 -9.969 -5.476 1.00 89.31 89 TYR A O 1
ATOM 638 N N . LEU A 1 90 ? -31.760 -10.619 -5.575 1.00 89.94 90 LEU A N 1
ATOM 639 C CA . LEU A 1 90 ? -31.666 -11.488 -4.393 1.00 89.94 90 LEU A CA 1
ATOM 640 C C . LEU A 1 90 ? -30.629 -12.607 -4.579 1.00 89.94 90 LEU A C 1
ATOM 642 O O . LEU A 1 90 ? -29.837 -12.869 -3.674 1.00 89.94 90 LEU A O 1
ATOM 646 N N . ASN A 1 91 ? -30.597 -13.228 -5.760 1.00 93.12 91 ASN A N 1
ATOM 647 C CA . ASN A 1 91 ? -29.636 -14.286 -6.073 1.00 93.12 91 ASN A CA 1
ATOM 648 C C . ASN A 1 91 ? -28.201 -13.745 -6.135 1.00 93.12 91 ASN A C 1
ATOM 650 O O . ASN A 1 91 ? -27.287 -14.347 -5.570 1.00 93.12 91 ASN A O 1
ATOM 654 N N . ALA A 1 92 ? -27.993 -12.594 -6.782 1.00 93.62 92 ALA A N 1
ATOM 655 C CA . ALA A 1 92 ? -26.684 -11.950 -6.840 1.00 93.62 92 ALA A CA 1
ATOM 656 C C . ALA A 1 92 ? -26.218 -11.479 -5.452 1.00 93.62 92 ALA A C 1
ATOM 658 O O . ALA A 1 92 ? -25.047 -11.635 -5.114 1.00 93.62 92 ALA A O 1
ATOM 659 N N . PHE A 1 93 ? -27.136 -10.982 -4.622 1.00 96.06 93 PHE A N 1
ATOM 660 C CA . PHE A 1 93 ? -26.868 -10.572 -3.246 1.00 96.06 93 PHE A CA 1
ATOM 661 C C . PHE A 1 93 ? -26.421 -11.751 -2.374 1.00 96.06 93 PHE A C 1
ATOM 663 O O . PHE A 1 93 ? -25.374 -11.688 -1.730 1.00 96.06 93 PHE A O 1
ATOM 670 N N . GLN A 1 94 ? -27.164 -12.863 -2.405 1.00 95.94 94 GLN A N 1
ATOM 671 C CA . GLN A 1 94 ? -26.799 -14.083 -1.678 1.00 95.94 94 GLN A CA 1
ATOM 672 C C . GLN A 1 94 ? -25.468 -14.666 -2.164 1.00 95.94 94 GLN A C 1
ATOM 674 O O . GLN A 1 94 ? -24.646 -15.076 -1.344 1.00 95.94 94 GLN A O 1
ATOM 679 N N . ARG A 1 95 ? -25.225 -14.658 -3.482 1.00 96.19 95 ARG A N 1
ATOM 680 C CA . ARG A 1 95 ? -23.942 -15.073 -4.061 1.00 96.19 95 ARG A CA 1
ATOM 681 C C . ARG A 1 95 ? -22.798 -14.203 -3.552 1.00 96.19 95 ARG A C 1
ATOM 683 O O . ARG A 1 95 ? -21.795 -14.753 -3.120 1.00 96.19 95 ARG A O 1
ATOM 690 N N . LEU A 1 96 ? -22.940 -12.878 -3.580 1.00 97.25 96 LEU A N 1
ATOM 691 C CA . LEU A 1 96 ? -21.900 -11.960 -3.118 1.00 97.25 96 LEU A CA 1
ATOM 692 C C . LEU A 1 96 ? -21.564 -12.197 -1.640 1.00 97.25 96 LEU A C 1
ATOM 694 O O . LEU A 1 96 ? -20.393 -12.351 -1.311 1.00 97.25 96 LEU A O 1
ATOM 698 N N . ILE A 1 97 ? -22.567 -12.320 -0.764 1.00 97.94 97 ILE A N 1
ATOM 699 C CA . ILE A 1 97 ? -22.338 -12.635 0.658 1.00 97.94 97 ILE A CA 1
ATOM 700 C C . ILE A 1 97 ? -21.595 -13.964 0.823 1.00 97.94 97 ILE A C 1
ATOM 702 O O . ILE A 1 97 ? -20.622 -14.030 1.576 1.00 97.94 97 ILE A O 1
ATOM 706 N N . GLY A 1 98 ? -22.038 -15.009 0.116 1.00 97.62 98 GLY A N 1
ATOM 707 C CA . GLY A 1 98 ? -21.445 -16.342 0.207 1.00 97.62 98 GLY A CA 1
ATOM 708 C C . GLY A 1 98 ? -20.006 -16.395 -0.306 1.00 97.62 98 GLY A C 1
ATOM 709 O O . GLY A 1 98 ? -19.132 -16.928 0.371 1.00 97.62 98 GLY A O 1
ATOM 710 N N . GLU A 1 99 ? -19.745 -15.806 -1.472 1.00 97.38 99 GLU A N 1
ATOM 711 C CA . GLU A 1 99 ? -18.427 -15.799 -2.120 1.00 97.38 99 GLU A CA 1
ATOM 712 C C . GLU A 1 99 ? -17.406 -14.928 -1.382 1.00 97.38 99 GLU A C 1
ATOM 714 O O . GLU A 1 99 ? -16.223 -15.261 -1.364 1.00 97.38 99 GLU A O 1
ATOM 719 N N . LEU A 1 100 ? -17.849 -13.827 -0.765 1.00 96.00 100 LEU A N 1
ATOM 720 C CA . LEU A 1 100 ? -16.988 -12.979 0.061 1.00 96.00 100 LEU A CA 1
ATOM 721 C C . LEU A 1 100 ? -16.831 -13.515 1.494 1.00 96.00 100 LEU A C 1
ATOM 723 O O . LEU A 1 100 ? -15.999 -13.008 2.241 1.00 96.00 100 LEU A O 1
ATOM 727 N N . GLY A 1 101 ? -17.613 -14.521 1.901 1.00 96.31 101 GLY A N 1
ATOM 728 C CA . GLY A 1 101 ? -17.572 -15.070 3.258 1.00 96.31 101 GLY A CA 1
ATOM 729 C C . GLY A 1 101 ? -18.018 -14.071 4.333 1.00 96.31 101 GLY A C 1
ATOM 730 O O . GLY A 1 101 ? -17.463 -14.053 5.432 1.00 96.31 101 GLY A O 1
ATOM 731 N N . ILE A 1 102 ? -18.990 -13.207 4.022 1.00 95.81 102 ILE A N 1
ATOM 732 C CA . ILE A 1 102 ? -19.505 -12.203 4.963 1.00 95.81 102 ILE A CA 1
ATOM 733 C C . ILE A 1 102 ? -20.427 -12.894 5.976 1.00 95.81 102 ILE A C 1
ATOM 735 O O . ILE A 1 102 ? -21.494 -13.393 5.625 1.00 95.81 102 ILE A O 1
ATOM 739 N N . THR A 1 103 ? -20.016 -12.916 7.244 1.00 95.94 103 THR A N 1
ATOM 740 C CA . THR A 1 103 ? -20.781 -13.510 8.356 1.00 95.94 103 THR A CA 1
ATOM 741 C C . THR A 1 103 ? -21.309 -12.473 9.350 1.00 95.94 103 THR A C 1
ATOM 743 O O . THR A 1 103 ? -22.219 -12.779 10.124 1.00 95.94 103 THR A O 1
ATOM 746 N N . ASP A 1 104 ? -20.772 -11.250 9.321 1.00 93.44 104 ASP A N 1
ATOM 747 C CA . ASP A 1 104 ? -21.186 -10.149 10.190 1.00 93.44 104 ASP A CA 1
ATOM 748 C C . ASP A 1 104 ? -22.537 -9.580 9.730 1.00 93.44 104 ASP A C 1
ATOM 750 O O . ASP A 1 104 ? -22.686 -9.093 8.609 1.00 93.44 104 ASP A O 1
ATOM 754 N N . GLN A 1 105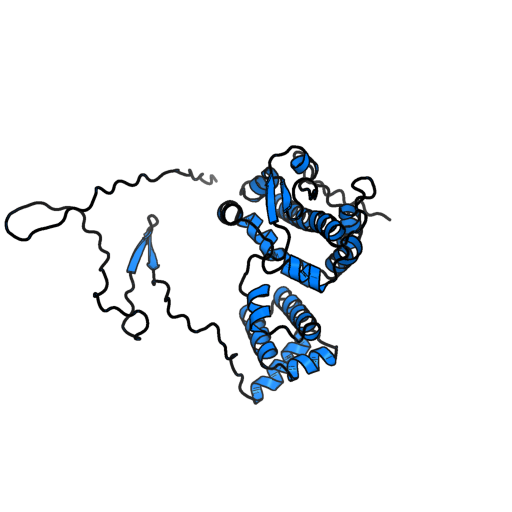 ? -23.538 -9.625 10.612 1.00 97.06 105 GLN A N 1
ATOM 755 C CA . GLN A 1 105 ? -24.891 -9.155 10.301 1.00 97.06 105 GLN A CA 1
ATOM 756 C C . GLN A 1 105 ? -24.954 -7.646 10.034 1.00 97.06 105 GLN A C 1
ATOM 758 O O . GLN A 1 105 ? -25.822 -7.199 9.288 1.00 97.06 105 GLN A O 1
ATOM 763 N N . THR A 1 106 ? -24.041 -6.854 10.598 1.00 95.62 106 THR A N 1
ATOM 764 C CA . THR A 1 106 ? -23.991 -5.406 10.357 1.00 95.62 106 THR A CA 1
ATOM 765 C C . THR A 1 106 ? -23.522 -5.084 8.939 1.00 95.62 106 THR A C 1
ATOM 767 O O . THR A 1 106 ? -24.064 -4.172 8.317 1.00 95.62 106 THR A O 1
ATOM 770 N N . GLU A 1 107 ? -22.586 -5.867 8.398 1.00 96.00 107 GLU A N 1
ATOM 771 C CA . GLU A 1 107 ? -22.110 -5.752 7.015 1.00 96.00 107 GLU A CA 1
ATOM 772 C C . GLU A 1 107 ? -23.160 -6.244 6.013 1.00 96.00 107 GLU A C 1
ATOM 774 O O . GLU A 1 107 ? -23.365 -5.621 4.970 1.00 96.00 107 GLU A O 1
ATOM 779 N N . VAL A 1 108 ? -23.872 -7.329 6.348 1.00 97.44 108 VAL A N 1
ATOM 780 C CA . VAL A 1 108 ? -25.020 -7.801 5.558 1.00 97.44 108 VAL A CA 1
ATOM 781 C C . VAL A 1 108 ? -26.092 -6.717 5.481 1.00 97.44 108 VAL A C 1
ATOM 783 O O . VAL A 1 108 ? -26.523 -6.372 4.381 1.00 97.44 108 VAL A O 1
ATOM 786 N N . GLN A 1 109 ? -26.490 -6.147 6.623 1.00 96.88 109 GLN A N 1
ATOM 787 C CA . GLN A 1 109 ? -27.482 -5.073 6.666 1.00 96.88 109 GLN A CA 1
ATOM 788 C C . GLN A 1 109 ? -27.000 -3.835 5.902 1.00 96.88 109 GLN A C 1
ATOM 790 O O . GLN A 1 109 ? -27.763 -3.250 5.142 1.00 96.88 109 GLN A O 1
ATOM 795 N N . PHE A 1 110 ? -25.720 -3.473 6.032 1.00 96.19 110 PHE A N 1
ATOM 796 C CA . PHE A 1 110 ? -25.132 -2.372 5.274 1.00 96.19 110 PHE A CA 1
ATOM 797 C C . PHE A 1 110 ? -25.310 -2.557 3.761 1.00 96.19 110 PHE A C 1
ATOM 799 O O . PHE A 1 110 ? -25.760 -1.631 3.091 1.00 96.19 110 PHE A O 1
ATOM 806 N N . LEU A 1 111 ? -25.019 -3.743 3.220 1.00 96.56 111 LEU A N 1
ATOM 807 C CA . LEU A 1 111 ? -25.201 -4.015 1.792 1.00 96.56 111 LEU A CA 1
ATOM 808 C C . LEU A 1 111 ? -26.676 -4.017 1.363 1.00 96.56 111 LEU A C 1
ATOM 810 O O . LEU A 1 111 ? -26.970 -3.658 0.223 1.00 96.56 111 LEU A O 1
ATOM 814 N N . GLN A 1 112 ? -27.601 -4.413 2.245 1.00 95.44 112 GLN A N 1
ATOM 815 C CA . GLN A 1 112 ? -29.044 -4.321 1.980 1.00 95.44 112 GLN A CA 1
ATOM 816 C C . GLN A 1 112 ? -29.503 -2.865 1.898 1.00 95.44 112 GLN A C 1
ATOM 818 O O . GLN A 1 112 ? -30.221 -2.499 0.969 1.00 95.44 112 GLN A O 1
ATOM 823 N N . ASP A 1 113 ? -29.050 -2.042 2.843 1.00 95.38 113 ASP A N 1
ATOM 824 C CA . ASP A 1 113 ? -29.394 -0.623 2.926 1.00 95.38 113 ASP A CA 1
ATOM 825 C C . ASP A 1 113 ? -28.724 0.196 1.803 1.00 95.38 113 ASP A C 1
ATOM 827 O O . ASP A 1 113 ? -29.233 1.243 1.408 1.00 95.38 113 ASP A O 1
ATOM 831 N N . ASN A 1 114 ? -27.600 -0.291 1.261 1.00 94.19 114 ASN A N 1
ATOM 832 C CA . ASN A 1 114 ? -26.780 0.383 0.249 1.00 94.19 114 ASN A CA 1
ATOM 833 C C . ASN A 1 114 ? -26.697 -0.437 -1.045 1.00 94.19 114 ASN A C 1
ATOM 835 O O . ASN A 1 114 ? -25.623 -0.865 -1.480 1.00 94.19 114 ASN A O 1
ATOM 839 N N . GLY A 1 115 ? -27.847 -0.646 -1.691 1.00 92.81 115 GLY A N 1
ATOM 840 C CA . GLY A 1 115 ? -27.928 -1.459 -2.910 1.00 92.81 115 GLY A CA 1
ATOM 841 C C . GLY A 1 115 ? -27.023 -0.982 -4.055 1.00 92.81 115 GLY A C 1
ATOM 842 O O . GLY A 1 115 ? -26.554 -1.792 -4.851 1.00 92.81 115 GLY A O 1
ATOM 843 N N . ASN A 1 116 ? -26.695 0.311 -4.106 1.00 89.81 116 ASN A N 1
ATOM 844 C CA . ASN A 1 116 ? -25.713 0.874 -5.035 1.00 89.81 116 ASN A CA 1
ATOM 845 C C . ASN A 1 116 ? -24.298 0.301 -4.839 1.00 89.81 116 ASN A C 1
ATOM 847 O O . ASN A 1 116 ? -23.649 -0.066 -5.818 1.00 89.81 116 ASN A O 1
ATOM 851 N N . VAL A 1 117 ? -23.838 0.200 -3.588 1.00 92.62 117 VAL A N 1
ATOM 852 C CA . VAL A 1 117 ? -22.534 -0.378 -3.230 1.00 92.62 117 VAL A CA 1
ATOM 853 C C . VAL A 1 117 ? -22.501 -1.851 -3.616 1.00 92.62 117 VAL A C 1
ATOM 855 O O . VAL A 1 117 ? -21.552 -2.303 -4.254 1.00 92.62 117 VAL A O 1
ATOM 858 N N . PHE A 1 118 ? -23.565 -2.588 -3.283 1.00 95.00 118 PHE A N 1
ATOM 859 C CA . PHE A 1 118 ? -23.703 -3.991 -3.660 1.00 95.00 118 PHE A CA 1
ATOM 860 C C . PHE A 1 118 ? -23.573 -4.191 -5.178 1.00 95.00 118 PHE A C 1
ATOM 862 O O . PHE A 1 118 ? -22.755 -5.004 -5.616 1.00 95.00 118 PHE A O 1
ATOM 869 N N . VAL A 1 119 ? -24.346 -3.452 -5.986 1.00 91.06 119 VAL A N 1
ATOM 870 C CA . VAL A 1 119 ? -24.315 -3.629 -7.445 1.00 91.06 119 VAL A CA 1
ATOM 871 C C . VAL A 1 119 ? -22.930 -3.308 -7.998 1.00 91.06 119 VAL A C 1
ATOM 873 O O . VAL A 1 119 ? -22.404 -4.058 -8.822 1.00 91.06 119 VAL A O 1
ATOM 876 N N . ALA A 1 120 ? -22.312 -2.227 -7.532 1.00 90.12 120 ALA A N 1
ATOM 877 C CA . ALA A 1 120 ? -21.020 -1.811 -8.044 1.00 90.12 120 ALA A CA 1
ATOM 878 C C . ALA A 1 120 ? -19.886 -2.780 -7.664 1.00 90.12 120 ALA A C 1
ATOM 880 O O . ALA A 1 120 ? -19.074 -3.129 -8.523 1.00 90.12 120 ALA A O 1
ATOM 881 N N . LEU A 1 121 ? -19.879 -3.307 -6.434 1.00 92.81 121 LEU A N 1
ATOM 882 C CA . LEU A 1 121 ? -18.959 -4.378 -6.034 1.00 92.81 121 LEU A CA 1
ATOM 883 C C . LEU A 1 121 ? -19.178 -5.651 -6.851 1.00 92.81 121 LEU A C 1
ATOM 885 O O . LEU A 1 121 ? -18.215 -6.247 -7.327 1.00 92.81 121 LEU A O 1
ATOM 889 N N . ASN A 1 122 ? -20.429 -6.056 -7.069 1.00 93.94 122 ASN A N 1
ATOM 890 C CA . ASN A 1 122 ? -20.739 -7.224 -7.889 1.00 93.94 122 ASN A CA 1
ATOM 891 C C . ASN A 1 122 ? -20.234 -7.052 -9.335 1.00 93.94 122 ASN A C 1
ATOM 893 O O . ASN A 1 122 ? -19.682 -7.989 -9.911 1.00 93.94 122 ASN A O 1
ATOM 897 N N . ASN A 1 123 ? -20.357 -5.852 -9.908 1.00 88.44 123 ASN A N 1
ATOM 898 C CA . ASN A 1 123 ? -19.822 -5.537 -11.235 1.00 88.44 123 ASN A CA 1
ATOM 899 C C . ASN A 1 123 ? -18.292 -5.574 -11.265 1.00 88.44 123 ASN A C 1
ATOM 901 O O . ASN A 1 123 ? -17.727 -6.175 -12.178 1.00 88.44 123 ASN A O 1
ATOM 905 N N . TYR A 1 124 ? -17.626 -5.006 -10.255 1.00 87.12 124 TYR A N 1
ATOM 906 C CA . TYR A 1 124 ? -16.173 -5.100 -10.106 1.00 87.12 124 TYR A CA 1
ATOM 907 C C . TYR A 1 124 ? -15.711 -6.564 -10.042 1.00 87.12 124 TYR A C 1
ATOM 909 O O . TYR A 1 124 ? -14.805 -6.959 -10.775 1.00 87.12 124 TYR A O 1
ATOM 917 N N . LEU A 1 125 ? -16.365 -7.392 -9.224 1.00 90.62 125 LEU A N 1
ATOM 918 C CA . LEU A 1 125 ? -16.037 -8.813 -9.086 1.00 90.62 125 LEU A CA 1
ATOM 919 C C . LEU A 1 125 ? -16.259 -9.574 -10.400 1.00 90.62 125 LEU A C 1
ATOM 921 O O . LEU A 1 125 ? -15.406 -10.362 -10.801 1.00 90.62 125 LEU A O 1
ATOM 925 N N . ASN A 1 126 ? -17.356 -9.302 -11.117 1.00 89.06 126 ASN A N 1
ATOM 926 C CA . ASN A 1 126 ? -17.605 -9.877 -12.443 1.00 89.06 126 ASN A CA 1
ATOM 927 C C . ASN A 1 126 ? -16.523 -9.476 -13.457 1.00 89.06 126 ASN A C 1
ATOM 929 O O . ASN A 1 126 ? -15.993 -10.345 -14.145 1.00 89.06 126 ASN A O 1
ATOM 933 N N . ALA A 1 127 ? -16.163 -8.190 -13.524 1.00 83.31 127 ALA A N 1
ATOM 934 C CA . ALA A 1 127 ? -15.129 -7.687 -14.431 1.00 83.31 127 ALA A CA 1
ATOM 935 C C . ALA A 1 127 ? -13.746 -8.301 -14.147 1.00 83.31 127 ALA A C 1
ATOM 937 O O . ALA A 1 127 ? -12.953 -8.503 -15.064 1.00 83.31 127 ALA A O 1
ATOM 938 N N . ASN A 1 128 ? -13.486 -8.662 -12.888 1.00 78.94 128 ASN A N 1
ATOM 939 C CA . ASN A 1 128 ? -12.255 -9.315 -12.445 1.00 78.94 128 ASN A CA 1
ATOM 940 C C . ASN A 1 128 ? -12.388 -10.845 -12.328 1.00 78.94 128 ASN A C 1
ATOM 942 O O . ASN A 1 128 ? -11.582 -11.498 -11.663 1.00 78.94 128 ASN A O 1
ATOM 946 N N . ASN A 1 129 ? -13.391 -11.434 -12.993 1.00 91.38 129 ASN A N 1
ATOM 947 C CA . ASN A 1 129 ? -13.638 -12.878 -13.068 1.00 91.38 129 ASN A CA 1
ATOM 948 C C . ASN A 1 129 ? -13.730 -13.587 -11.708 1.00 91.38 129 ASN A C 1
ATOM 950 O O . ASN A 1 129 ? -13.456 -14.783 -11.624 1.00 91.38 129 ASN A O 1
ATOM 954 N N . TRP A 1 130 ? -14.103 -12.870 -10.646 1.00 92.44 130 TRP A N 1
ATOM 955 C CA . TRP A 1 130 ? -14.148 -13.405 -9.287 1.00 92.44 130 TRP A CA 1
ATOM 956 C C . TRP A 1 130 ? -12.838 -14.104 -8.891 1.00 92.44 130 TRP A C 1
ATOM 958 O O . TRP A 1 130 ? -12.858 -15.158 -8.251 1.00 92.44 130 TRP A O 1
ATOM 968 N N . SER A 1 131 ? -11.690 -13.547 -9.290 1.00 84.56 131 SER A N 1
ATOM 969 C CA . SER A 1 131 ? -10.392 -14.011 -8.798 1.00 84.56 131 SER A CA 1
ATOM 970 C C . SER A 1 131 ? -10.341 -13.924 -7.269 1.00 84.56 131 SER A C 1
ATOM 972 O O . SER A 1 131 ? -11.038 -13.094 -6.677 1.00 84.56 131 SER A O 1
ATOM 974 N N . GLN A 1 132 ? -9.514 -14.752 -6.622 1.00 81.06 132 GLN A N 1
ATOM 975 C CA . GLN A 1 132 ? -9.356 -14.698 -5.162 1.00 81.06 132 GLN A CA 1
ATOM 976 C C . GLN A 1 132 ? -8.984 -13.283 -4.700 1.00 81.06 132 GLN A C 1
ATOM 978 O O . GLN A 1 132 ? -9.636 -12.742 -3.816 1.00 81.06 132 GLN A O 1
ATOM 983 N N . ASP A 1 133 ? -8.046 -12.649 -5.401 1.00 67.25 133 ASP A N 1
ATOM 984 C CA . ASP A 1 133 ? -7.635 -11.265 -5.179 1.00 67.25 133 ASP A CA 1
ATOM 985 C C . ASP A 1 133 ? -8.824 -10.290 -5.191 1.00 67.25 133 ASP A C 1
ATOM 987 O O . ASP A 1 133 ? -9.011 -9.501 -4.265 1.00 67.25 133 ASP A O 1
ATOM 991 N N . SER A 1 134 ? -9.688 -10.374 -6.208 1.00 78.62 134 SER A N 1
ATOM 992 C CA . SER A 1 134 ? -10.865 -9.504 -6.298 1.00 78.62 134 SER A CA 1
ATOM 993 C C . SER A 1 134 ? -11.875 -9.760 -5.175 1.00 78.62 134 SER A C 1
ATOM 995 O O . SER A 1 134 ? -12.488 -8.809 -4.690 1.00 78.62 134 SER A O 1
ATOM 997 N N . LYS A 1 135 ? -12.026 -11.015 -4.721 1.00 86.50 135 LYS A N 1
ATOM 998 C CA . LYS A 1 135 ? -12.886 -11.368 -3.580 1.00 86.50 135 LYS A CA 1
ATOM 999 C C . LYS A 1 135 ? -12.326 -10.819 -2.276 1.00 86.50 135 LYS A C 1
ATOM 1001 O O . LYS A 1 135 ? -13.080 -10.241 -1.502 1.00 86.50 135 LYS A O 1
ATOM 1006 N N . ASP A 1 136 ? -11.023 -10.934 -2.049 1.00 75.81 136 ASP A N 1
ATOM 1007 C CA . ASP A 1 136 ? -10.386 -10.396 -0.848 1.00 75.81 136 ASP A CA 1
ATOM 1008 C C . ASP A 1 136 ? -10.548 -8.865 -0.796 1.00 75.81 136 ASP A C 1
ATOM 1010 O O . ASP A 1 136 ? -10.941 -8.316 0.238 1.00 75.81 136 ASP A O 1
ATOM 1014 N N . PHE A 1 137 ? -10.378 -8.182 -1.938 1.00 78.06 137 PHE A N 1
ATOM 1015 C CA . PHE A 1 137 ? -10.697 -6.757 -2.070 1.00 78.06 137 PHE A CA 1
ATOM 1016 C C . PHE A 1 137 ? -12.173 -6.467 -1.788 1.00 78.06 137 PHE A C 1
ATOM 1018 O O . PHE A 1 137 ? -12.481 -5.586 -0.990 1.00 78.06 137 PHE A O 1
ATOM 1025 N N . GLY A 1 138 ? -13.094 -7.211 -2.407 1.00 87.19 138 GLY A N 1
ATOM 1026 C CA . GLY A 1 138 ? -14.529 -7.034 -2.196 1.00 87.19 138 GLY A CA 1
ATOM 1027 C C . GLY A 1 138 ? -14.912 -7.197 -0.725 1.00 87.19 138 GLY A C 1
ATOM 1028 O O . GLY A 1 138 ? -15.649 -6.378 -0.183 1.00 87.19 138 GLY A O 1
ATOM 1029 N N . ARG A 1 139 ? -14.355 -8.202 -0.044 1.00 91.06 139 ARG A N 1
ATOM 1030 C CA . ARG A 1 139 ? -14.587 -8.448 1.382 1.00 91.06 139 ARG A CA 1
ATOM 1031 C C . ARG A 1 139 ? -14.094 -7.291 2.247 1.00 91.06 139 ARG A C 1
ATOM 1033 O O . ARG A 1 139 ? -14.803 -6.882 3.171 1.00 91.06 139 ARG A O 1
ATOM 1040 N N . TRP A 1 140 ? -12.900 -6.779 1.954 1.00 84.25 140 TRP A N 1
ATOM 1041 C CA . TRP A 1 140 ? -12.341 -5.609 2.625 1.00 84.25 140 TRP A CA 1
ATOM 1042 C C . TRP A 1 140 ? -13.187 -4.353 2.376 1.00 84.25 140 TRP A C 1
ATOM 1044 O O . TRP A 1 140 ? -13.516 -3.653 3.333 1.00 84.25 140 TRP A O 1
ATOM 1054 N N . ALA A 1 141 ? -13.589 -4.105 1.127 1.00 85.56 141 ALA A N 1
ATOM 1055 C CA . ALA A 1 141 ? -14.369 -2.939 0.721 1.00 85.56 141 ALA A CA 1
ATOM 1056 C C . ALA A 1 141 ? -15.689 -2.836 1.495 1.00 85.56 141 ALA A C 1
ATOM 1058 O O . ALA A 1 141 ? -16.048 -1.761 1.971 1.00 85.56 141 ALA A O 1
ATOM 1059 N N . VAL A 1 142 ? -16.383 -3.966 1.678 1.00 92.94 142 VAL A N 1
ATOM 1060 C CA . VAL A 1 142 ? -17.613 -4.029 2.481 1.00 92.94 142 VAL A CA 1
ATOM 1061 C C . VAL A 1 142 ? -17.353 -3.630 3.931 1.00 92.94 142 VAL A C 1
ATOM 1063 O O . VAL A 1 142 ? -18.085 -2.801 4.468 1.00 92.94 142 VAL A O 1
ATOM 1066 N N . GLY A 1 143 ? -16.309 -4.182 4.553 1.00 83.62 143 GLY A N 1
ATOM 1067 C CA . GLY A 1 143 ? -15.958 -3.843 5.934 1.00 83.62 143 GLY A CA 1
ATOM 1068 C C . GLY A 1 143 ? -15.591 -2.366 6.082 1.00 83.62 143 GLY A C 1
ATOM 1069 O O . GLY A 1 143 ? -16.117 -1.684 6.957 1.00 83.62 143 GLY A O 1
ATOM 1070 N N . TYR A 1 144 ? -14.763 -1.845 5.172 1.00 82.19 144 TYR A N 1
ATOM 1071 C CA . TYR A 1 144 ? -14.357 -0.441 5.163 1.00 82.19 144 TYR A CA 1
ATOM 1072 C C . TYR A 1 144 ? -15.556 0.506 5.034 1.00 82.19 144 TYR A C 1
ATOM 1074 O O . TYR A 1 144 ? -15.691 1.439 5.822 1.00 82.19 144 TYR A O 1
ATOM 1082 N N . LEU A 1 145 ? -16.455 0.263 4.079 1.00 88.62 145 LEU A N 1
ATOM 1083 C CA . LEU A 1 145 ? -17.631 1.110 3.872 1.00 88.62 145 LEU A CA 1
ATOM 1084 C C . LEU A 1 145 ? -18.654 0.995 5.016 1.00 88.62 145 LEU A C 1
ATOM 1086 O O . LEU A 1 145 ? -19.291 1.986 5.369 1.00 88.62 145 LEU A O 1
ATOM 1090 N N . ASN A 1 146 ? -18.785 -0.179 5.642 1.00 92.56 146 ASN A N 1
ATOM 1091 C CA . ASN A 1 146 ? -19.632 -0.348 6.825 1.00 92.56 146 ASN A CA 1
ATOM 1092 C C . ASN A 1 146 ? -19.085 0.419 8.044 1.00 92.56 146 ASN A C 1
ATOM 1094 O O . ASN A 1 146 ? -19.868 0.998 8.797 1.00 92.56 146 ASN A O 1
ATOM 1098 N N . GLU A 1 147 ? -17.761 0.446 8.226 1.00 84.44 147 GLU A N 1
ATOM 1099 C CA . GLU A 1 147 ? -17.084 1.217 9.280 1.00 84.44 147 GLU A CA 1
ATOM 1100 C C . GLU A 1 147 ? -17.103 2.735 9.003 1.00 84.44 147 GLU A C 1
ATOM 1102 O O . GLU A 1 147 ? -17.075 3.528 9.942 1.00 84.44 147 GLU A O 1
ATOM 1107 N N . ASN A 1 148 ? -17.205 3.146 7.733 1.00 83.25 148 ASN A N 1
ATOM 1108 C CA . ASN A 1 148 ? -17.153 4.543 7.288 1.00 83.25 148 ASN A CA 1
ATOM 1109 C C . ASN A 1 148 ? -18.405 4.925 6.478 1.00 83.25 148 ASN A C 1
ATOM 1111 O O . ASN A 1 148 ? -18.319 5.328 5.319 1.00 83.25 148 ASN A O 1
ATOM 1115 N N . ARG A 1 149 ? -19.593 4.806 7.089 1.00 91.81 149 ARG A N 1
ATOM 1116 C CA . ARG A 1 149 ? -20.899 4.986 6.407 1.00 91.81 149 ARG A CA 1
ATOM 1117 C C . ARG A 1 149 ? -21.140 6.369 5.792 1.00 91.81 149 ARG A C 1
ATOM 1119 O O . ARG A 1 149 ? -22.106 6.551 5.059 1.00 91.81 149 ARG A O 1
ATOM 1126 N N . ASN A 1 150 ? -20.316 7.353 6.131 1.00 89.12 150 ASN A N 1
ATOM 1127 C CA . ASN A 1 150 ? -20.332 8.688 5.541 1.00 89.12 150 ASN A CA 1
ATOM 1128 C C . ASN A 1 150 ? -19.624 8.756 4.177 1.00 89.12 150 ASN A C 1
ATOM 1130 O O . ASN A 1 150 ? -19.791 9.757 3.489 1.00 89.12 150 ASN A O 1
ATOM 1134 N N . ILE A 1 151 ? -18.852 7.732 3.795 1.00 82.12 151 ILE A N 1
ATOM 1135 C CA . ILE A 1 151 ? -18.171 7.651 2.500 1.00 82.12 151 ILE A CA 1
ATOM 1136 C C . ILE A 1 151 ? -19.135 7.072 1.465 1.00 82.12 151 ILE A C 1
ATOM 1138 O O . ILE A 1 151 ? -19.659 5.966 1.614 1.00 82.12 151 ILE A O 1
ATOM 1142 N N . THR A 1 152 ? -19.360 7.811 0.384 1.00 89.44 152 THR A N 1
ATOM 1143 C CA . THR A 1 152 ? -20.169 7.347 -0.745 1.00 89.44 152 THR A CA 1
ATOM 1144 C C . THR A 1 152 ? -19.408 6.325 -1.593 1.00 89.44 152 THR A C 1
ATOM 1146 O O . THR A 1 152 ? -18.177 6.300 -1.633 1.00 89.44 152 THR A O 1
ATOM 1149 N N . TRP A 1 153 ? -20.134 5.500 -2.358 1.00 86.50 153 TRP A N 1
ATOM 1150 C CA . TRP A 1 153 ? -19.499 4.609 -3.338 1.00 86.50 153 TRP A CA 1
ATOM 1151 C C . TRP A 1 153 ? -18.627 5.371 -4.346 1.00 86.50 153 TRP A C 1
ATOM 1153 O O . TRP A 1 153 ? -17.590 4.862 -4.764 1.00 86.50 153 TRP A O 1
ATOM 1163 N N . LEU A 1 154 ? -19.034 6.577 -4.754 1.00 85.69 154 LEU A N 1
ATOM 1164 C CA . LEU A 1 154 ? -18.274 7.379 -5.710 1.00 85.69 154 LEU A CA 1
ATOM 1165 C C . LEU A 1 154 ? -16.914 7.781 -5.133 1.00 85.69 154 LEU A C 1
ATOM 1167 O O . LEU A 1 154 ? -15.897 7.568 -5.789 1.00 85.69 154 LEU A O 1
ATOM 1171 N N . GLU A 1 155 ? -16.887 8.296 -3.903 1.00 80.56 155 GLU A N 1
ATOM 1172 C CA . GLU A 1 155 ? -15.639 8.611 -3.198 1.00 80.56 155 GLU A CA 1
ATOM 1173 C C . GLU A 1 155 ? -14.782 7.350 -3.062 1.00 80.56 155 GLU A C 1
ATOM 1175 O O . GLU A 1 155 ? -13.652 7.316 -3.539 1.00 80.56 155 GLU A O 1
ATOM 1180 N N . PHE A 1 156 ? -15.347 6.259 -2.539 1.00 84.19 156 PHE A N 1
ATOM 1181 C CA . PHE A 1 156 ? -14.634 4.989 -2.392 1.00 84.19 156 PHE A CA 1
ATOM 1182 C C . PHE A 1 156 ? -14.050 4.464 -3.711 1.00 84.19 156 PHE A C 1
ATOM 1184 O O . PHE A 1 156 ? -12.874 4.121 -3.788 1.00 84.19 156 PHE A O 1
ATOM 1191 N N . SER A 1 157 ? -14.852 4.382 -4.767 1.00 81.44 157 SER A N 1
ATOM 1192 C CA . SER A 1 157 ? -14.414 3.816 -6.045 1.00 81.44 157 SER A CA 1
ATOM 1193 C C . SER A 1 157 ? -13.401 4.710 -6.748 1.00 81.44 157 SER A C 1
ATOM 1195 O O . SER A 1 157 ? -12.441 4.191 -7.314 1.00 81.44 157 SER A O 1
ATOM 1197 N N . THR A 1 158 ? -13.542 6.034 -6.643 1.00 72.50 158 THR A N 1
ATOM 1198 C CA . THR A 1 158 ? -12.508 6.981 -7.082 1.00 72.50 158 THR A CA 1
ATOM 1199 C C . THR A 1 158 ? -11.189 6.657 -6.397 1.00 72.50 158 THR A C 1
ATOM 1201 O O . THR A 1 158 ? -10.166 6.553 -7.065 1.00 72.50 158 THR A O 1
ATOM 1204 N N . HIS A 1 159 ? -11.247 6.411 -5.089 1.00 67.38 159 HIS A N 1
ATOM 1205 C CA . HIS A 1 159 ? -10.078 6.233 -4.250 1.00 67.38 159 HIS A CA 1
ATOM 1206 C C . HIS A 1 159 ? -9.375 4.877 -4.393 1.00 67.38 159 HIS A C 1
ATOM 1208 O O . HIS A 1 159 ? -8.144 4.800 -4.376 1.00 67.38 159 HIS A O 1
ATOM 1214 N N . PHE A 1 160 ? -10.151 3.803 -4.546 1.00 71.31 160 PHE A N 1
ATOM 1215 C CA . PHE A 1 160 ? -9.653 2.430 -4.444 1.00 71.31 160 PHE A CA 1
ATOM 1216 C C . PHE A 1 160 ? -9.781 1.608 -5.733 1.00 71.31 160 PHE A C 1
ATOM 1218 O O . PHE A 1 160 ? -9.143 0.565 -5.837 1.00 71.31 160 PHE A O 1
ATOM 1225 N N . ILE A 1 161 ? -10.585 2.041 -6.714 1.00 74.19 161 ILE A N 1
ATOM 1226 C CA . ILE A 1 161 ? -10.866 1.267 -7.939 1.00 74.19 161 ILE A CA 1
ATOM 1227 C C . ILE A 1 161 ? -10.361 1.987 -9.189 1.00 74.19 161 ILE A C 1
ATOM 1229 O O . ILE A 1 161 ? -9.688 1.377 -10.017 1.00 74.19 161 ILE A O 1
ATOM 1233 N N . TYR A 1 162 ? -10.642 3.281 -9.332 1.00 69.62 162 TYR A N 1
ATOM 1234 C CA . TYR A 1 162 ? -10.343 4.040 -10.551 1.00 69.62 162 TYR A CA 1
ATOM 1235 C C . TYR A 1 162 ? -8.918 4.604 -10.610 1.00 69.62 162 TYR A C 1
ATOM 1237 O O . TYR A 1 162 ? -8.620 5.464 -11.435 1.00 69.62 162 TYR A O 1
ATOM 1245 N N . ASN A 1 163 ? -8.000 4.027 -9.826 1.00 52.66 163 ASN A N 1
ATOM 1246 C CA . ASN A 1 163 ? -6.562 4.217 -9.994 1.00 52.66 163 ASN A CA 1
ATOM 1247 C C . ASN A 1 163 ? -6.087 5.656 -9.715 1.00 52.66 163 ASN A C 1
ATOM 1249 O O . ASN A 1 163 ? -5.225 6.191 -10.418 1.00 52.66 163 ASN A O 1
ATOM 1253 N N . THR A 1 164 ? -6.601 6.294 -8.659 1.00 51.47 164 THR A N 1
ATOM 1254 C CA . THR A 1 164 ? -5.885 7.437 -8.086 1.00 51.47 164 THR A CA 1
ATOM 1255 C C . THR A 1 164 ? -4.534 6.962 -7.541 1.00 51.47 164 THR A C 1
ATOM 1257 O O . THR A 1 164 ? -4.506 5.978 -6.799 1.00 51.47 164 THR A O 1
ATOM 1260 N N . PRO A 1 165 ? -3.422 7.643 -7.889 1.00 53.25 165 PRO A N 1
ATOM 1261 C CA . PRO A 1 165 ? -2.103 7.447 -7.295 1.00 53.25 165 PRO A CA 1
ATOM 1262 C C . PRO A 1 165 ? -2.202 7.126 -5.809 1.00 53.25 165 PRO A C 1
ATOM 1264 O O . PRO A 1 165 ? -2.693 7.947 -5.048 1.00 53.25 165 PRO A O 1
ATOM 1267 N N . GLN A 1 166 ? -1.782 5.936 -5.399 1.00 65.81 166 GLN A N 1
ATOM 1268 C CA . GLN A 1 166 ? -2.007 5.463 -4.032 1.00 65.81 166 GLN A CA 1
ATOM 1269 C C . GLN A 1 166 ? -1.058 6.144 -3.045 1.00 65.81 166 GLN A C 1
ATOM 1271 O O . GLN A 1 166 ? -1.496 6.825 -2.123 1.00 65.81 166 GLN A O 1
ATOM 1276 N N . TYR A 1 167 ? 0.242 6.105 -3.348 1.00 71.88 167 TYR A N 1
ATOM 1277 C CA . TYR A 1 167 ? 1.245 6.988 -2.753 1.00 71.88 167 TYR A CA 1
ATOM 1278 C C . TYR A 1 167 ? 1.569 8.165 -3.687 1.00 71.88 167 TYR A C 1
ATOM 1280 O O . TYR A 1 167 ? 1.551 8.029 -4.921 1.00 71.88 167 TYR A O 1
ATOM 1288 N N . LYS A 1 168 ? 1.921 9.322 -3.097 1.00 80.06 168 LYS A N 1
ATOM 1289 C CA . LYS A 1 168 ? 2.368 10.525 -3.825 1.00 80.06 168 LYS A CA 1
ATOM 1290 C C . LYS A 1 168 ? 3.731 10.290 -4.483 1.00 80.06 168 LYS A C 1
ATOM 1292 O O . LYS A 1 168 ? 4.772 10.709 -3.979 1.00 80.06 168 LYS A O 1
ATOM 1297 N N . LEU A 1 169 ? 3.717 9.617 -5.626 1.00 84.88 169 LEU A N 1
ATOM 1298 C CA . LEU A 1 169 ? 4.825 9.604 -6.573 1.00 84.88 169 LEU A CA 1
ATOM 1299 C C . LEU A 1 169 ? 4.700 10.816 -7.484 1.00 84.88 169 LEU A C 1
ATOM 1301 O O . LEU A 1 169 ? 3.636 11.040 -8.069 1.00 84.88 169 LEU A O 1
ATOM 1305 N N . ASP A 1 170 ? 5.783 11.575 -7.629 1.00 86.06 170 ASP A N 1
ATOM 1306 C CA . ASP A 1 170 ? 5.799 12.670 -8.588 1.00 86.06 170 ASP A CA 1
ATOM 1307 C C . ASP A 1 170 ? 5.686 12.143 -10.035 1.00 86.06 170 ASP A C 1
ATOM 1309 O O . ASP A 1 170 ? 6.066 11.009 -10.352 1.00 86.06 170 ASP A O 1
ATOM 1313 N N . THR A 1 171 ? 5.148 12.976 -10.930 1.00 86.50 171 THR A N 1
ATOM 1314 C CA . THR A 1 171 ? 4.891 12.620 -12.334 1.00 86.50 171 THR A CA 1
ATOM 1315 C C . THR A 1 171 ? 6.150 12.167 -13.076 1.00 86.50 171 THR A C 1
ATOM 1317 O O . THR A 1 171 ? 6.074 11.308 -13.955 1.00 86.50 171 THR A O 1
ATOM 1320 N N . TYR A 1 172 ? 7.321 12.709 -12.732 1.00 91.00 172 TYR A N 1
ATOM 1321 C CA . TYR A 1 172 ? 8.583 12.285 -13.326 1.00 91.00 172 TYR A CA 1
ATOM 1322 C C . TYR A 1 172 ? 8.940 10.854 -12.911 1.00 91.00 172 TYR A C 1
ATOM 1324 O O . TYR A 1 172 ? 9.291 10.063 -13.788 1.00 91.00 172 TYR A O 1
ATOM 1332 N N . ILE A 1 173 ? 8.785 10.479 -11.634 1.00 92.06 173 ILE A N 1
ATOM 1333 C CA . ILE A 1 173 ? 8.986 9.084 -11.198 1.00 92.06 173 ILE A CA 1
ATOM 1334 C C . ILE A 1 173 ? 8.007 8.153 -11.912 1.00 92.06 173 ILE A C 1
ATOM 1336 O O . ILE A 1 173 ? 8.441 7.133 -12.445 1.00 92.06 173 ILE A O 1
ATOM 1340 N N . ARG A 1 174 ? 6.722 8.525 -11.988 1.00 90.38 174 ARG A N 1
ATOM 1341 C CA . ARG A 1 174 ? 5.695 7.709 -12.661 1.00 90.38 174 ARG A CA 1
ATOM 1342 C C . ARG A 1 174 ? 6.038 7.414 -14.117 1.00 90.38 174 ARG A C 1
ATOM 1344 O O . ARG A 1 174 ? 5.959 6.269 -14.557 1.00 90.38 174 ARG A O 1
ATOM 1351 N N . ASN A 1 175 ? 6.488 8.434 -14.842 1.00 90.19 175 ASN A N 1
ATOM 1352 C CA . ASN A 1 175 ? 6.838 8.304 -16.253 1.00 90.19 175 ASN A CA 1
ATOM 1353 C C . ASN A 1 175 ? 8.168 7.574 -16.474 1.00 90.19 175 ASN A C 1
ATOM 1355 O O . ASN A 1 175 ? 8.318 6.853 -17.459 1.00 90.19 175 ASN A O 1
ATOM 1359 N N . LYS A 1 176 ? 9.150 7.776 -15.590 1.00 94.75 176 LYS A N 1
ATOM 1360 C CA . LYS A 1 176 ? 10.498 7.216 -15.751 1.00 94.75 176 LYS A CA 1
ATOM 1361 C C . LYS A 1 176 ? 10.628 5.788 -15.217 1.00 94.75 176 LYS A C 1
ATOM 1363 O O . LYS A 1 176 ? 11.403 5.017 -15.777 1.00 94.75 176 LYS A O 1
ATOM 1368 N N . TYR A 1 177 ? 9.888 5.442 -14.164 1.00 94.81 177 TYR A N 1
ATOM 1369 C CA . TYR A 1 177 ? 9.975 4.163 -13.452 1.00 94.81 177 TYR A CA 1
ATOM 1370 C C . TYR A 1 177 ? 8.591 3.491 -13.314 1.00 94.81 177 TYR A C 1
ATOM 1372 O O . TYR A 1 177 ? 8.060 3.352 -12.202 1.00 94.81 177 TYR A O 1
ATOM 1380 N N . PRO A 1 178 ? 7.949 3.102 -14.432 1.00 90.88 178 PRO A N 1
ATOM 1381 C CA . PRO A 1 178 ? 6.582 2.584 -14.417 1.00 90.88 178 PRO A CA 1
ATOM 1382 C C . PRO A 1 178 ? 6.433 1.260 -13.656 1.00 90.88 178 PRO A C 1
ATOM 1384 O O . PRO A 1 178 ? 5.404 1.052 -13.012 1.00 90.88 178 PRO A O 1
ATOM 1387 N N . LYS A 1 179 ? 7.437 0.368 -13.654 1.00 89.81 179 LYS A N 1
ATOM 1388 C CA . LYS A 1 179 ? 7.338 -0.871 -12.861 1.00 89.81 179 LYS A CA 1
ATOM 1389 C C . LYS A 1 179 ? 7.356 -0.561 -11.377 1.00 89.81 179 LYS A C 1
ATOM 1391 O O . LYS A 1 179 ? 6.548 -1.111 -10.635 1.00 89.81 179 LYS A O 1
ATOM 1396 N N . PHE A 1 180 ? 8.259 0.307 -10.930 1.00 92.75 180 PHE A N 1
ATOM 1397 C CA . PHE A 1 180 ? 8.267 0.737 -9.532 1.00 92.75 180 PHE A CA 1
ATOM 1398 C C . PHE A 1 180 ? 6.950 1.418 -9.141 1.00 92.75 180 PHE A C 1
ATOM 1400 O O . PHE A 1 180 ? 6.383 1.107 -8.098 1.00 92.75 180 PHE A O 1
ATOM 1407 N N . SER A 1 181 ? 6.414 2.269 -10.014 1.00 91.00 181 SER A N 1
ATOM 1408 C CA . SER A 1 181 ? 5.120 2.922 -9.790 1.00 91.00 181 SER A CA 1
ATOM 1409 C C . SER A 1 181 ? 3.996 1.909 -9.576 1.00 91.00 181 SER A C 1
ATOM 1411 O O . SER A 1 181 ? 3.200 2.084 -8.662 1.00 91.00 181 SER A O 1
ATOM 1413 N N . SER A 1 182 ? 4.008 0.786 -10.305 1.00 85.00 182 SER A N 1
ATOM 1414 C CA . SER A 1 182 ? 3.041 -0.301 -10.089 1.00 85.00 182 SER A CA 1
ATOM 1415 C C . SER A 1 182 ? 3.144 -0.980 -8.715 1.00 85.00 182 SER A C 1
ATOM 1417 O O . SER A 1 182 ? 2.146 -1.498 -8.228 1.00 85.00 182 SER A O 1
ATOM 1419 N N . ILE A 1 183 ? 4.315 -0.961 -8.059 1.00 88.94 183 ILE A N 1
ATOM 1420 C CA . ILE A 1 183 ? 4.447 -1.435 -6.671 1.00 88.94 183 ILE A CA 1
ATOM 1421 C C . ILE A 1 183 ? 3.727 -0.469 -5.736 1.00 88.94 183 ILE A C 1
ATOM 1423 O O . ILE A 1 183 ? 2.923 -0.900 -4.917 1.00 88.94 183 ILE A O 1
ATOM 1427 N N . ALA A 1 184 ? 4.001 0.831 -5.870 1.00 88.62 184 ALA A N 1
ATOM 1428 C CA . ALA A 1 184 ? 3.373 1.853 -5.039 1.00 88.62 184 ALA A CA 1
ATOM 1429 C C . ALA A 1 184 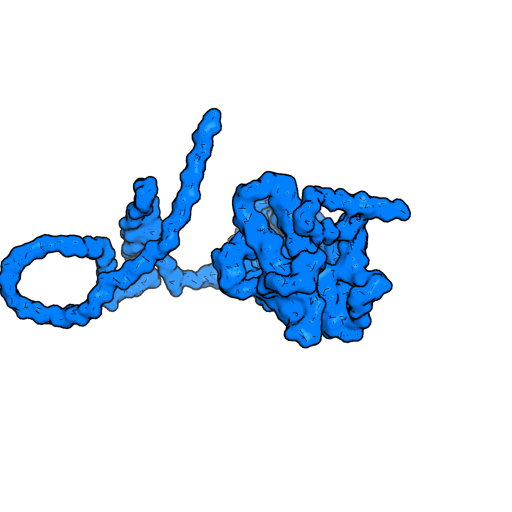? 1.848 1.898 -5.239 1.00 88.62 184 ALA A C 1
ATOM 1431 O O . ALA A 1 184 ? 1.115 2.049 -4.268 1.00 88.62 184 ALA A O 1
ATOM 1432 N N . ASP A 1 185 ? 1.384 1.704 -6.476 1.00 83.31 185 ASP A N 1
ATOM 1433 C CA . ASP A 1 185 ? -0.036 1.605 -6.835 1.00 83.31 185 ASP A CA 1
ATOM 1434 C C . ASP A 1 185 ? -0.669 0.252 -6.454 1.00 83.31 185 ASP A C 1
ATOM 1436 O O . ASP A 1 185 ? -1.882 0.088 -6.523 1.00 83.31 185 ASP A O 1
ATOM 1440 N N . GLY A 1 186 ? 0.129 -0.742 -6.063 1.00 81.69 186 GLY A N 1
ATOM 1441 C CA . GLY A 1 186 ? -0.357 -2.026 -5.556 1.00 81.69 186 GLY A CA 1
ATOM 1442 C C . GLY A 1 186 ? -0.443 -2.090 -4.030 1.00 81.69 186 GLY A C 1
ATOM 1443 O O . GLY A 1 186 ? -0.972 -3.065 -3.493 1.00 81.69 186 GLY A O 1
ATOM 1444 N N . LEU A 1 187 ? 0.084 -1.088 -3.315 1.00 87.50 187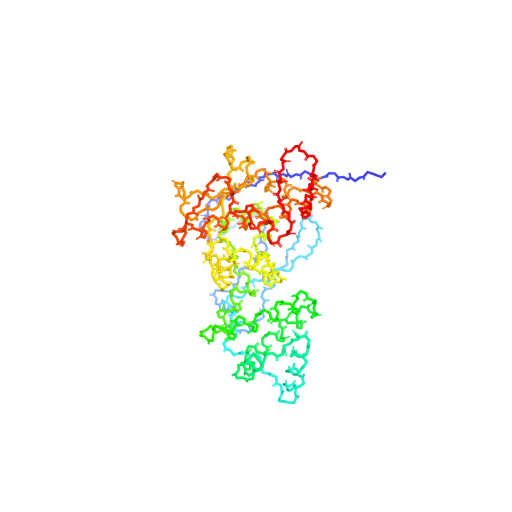 LEU A N 1
ATOM 1445 C CA . LEU A 1 187 ? 0.224 -1.135 -1.859 1.00 87.50 187 LEU A CA 1
ATOM 1446 C C . LEU A 1 187 ? -1.121 -1.194 -1.137 1.00 87.50 187 LEU A C 1
ATOM 1448 O O . LEU A 1 187 ? -1.237 -1.958 -0.183 1.00 87.50 187 LEU A O 1
ATOM 1452 N N . VAL A 1 188 ? -2.147 -0.465 -1.587 1.00 84.44 188 VAL A N 1
ATOM 1453 C CA . VAL A 1 188 ? -3.472 -0.522 -0.949 1.00 84.44 188 VAL A CA 1
ATOM 1454 C C . VAL A 1 188 ? -4.058 -1.924 -1.033 1.00 84.44 188 VAL A C 1
ATOM 1456 O O . VAL A 1 188 ? -4.606 -2.431 -0.060 1.00 84.44 188 VAL A O 1
ATOM 1459 N N . PHE A 1 189 ? -3.883 -2.583 -2.179 1.00 80.00 189 PHE A N 1
ATOM 1460 C CA . PHE A 1 189 ? -4.379 -3.931 -2.391 1.00 80.00 189 PHE A CA 1
ATOM 1461 C C . PHE A 1 189 ? -3.619 -4.908 -1.497 1.00 80.00 189 PHE A C 1
ATOM 1463 O O . PHE A 1 189 ? -4.226 -5.662 -0.741 1.00 80.00 189 PHE A O 1
ATOM 1470 N N . PHE A 1 190 ? -2.287 -4.817 -1.507 1.00 84.25 190 PHE A N 1
ATOM 1471 C CA . PHE A 1 190 ? -1.441 -5.622 -0.640 1.00 84.25 190 PHE A CA 1
ATOM 1472 C C . PHE A 1 190 ? -1.829 -5.468 0.838 1.00 84.25 190 PHE A C 1
ATOM 1474 O O . PHE A 1 190 ? -1.964 -6.462 1.546 1.00 84.25 190 PHE A O 1
ATOM 1481 N N . LEU A 1 191 ? -2.049 -4.245 1.318 1.00 87.12 191 LEU A N 1
ATOM 1482 C CA . LEU A 1 191 ? -2.442 -3.994 2.704 1.00 87.12 191 LEU A CA 1
ATOM 1483 C C . LEU A 1 191 ? -3.841 -4.546 3.010 1.00 87.12 191 LEU A C 1
ATOM 1485 O O . LEU A 1 191 ? -4.020 -5.206 4.035 1.00 87.12 191 LEU A O 1
ATOM 1489 N N . ALA A 1 192 ? -4.806 -4.364 2.106 1.00 79.06 192 ALA A N 1
ATOM 1490 C CA . ALA A 1 192 ? -6.166 -4.879 2.259 1.00 79.06 192 ALA A CA 1
ATOM 1491 C C . ALA A 1 192 ? -6.203 -6.408 2.432 1.00 79.06 192 ALA A C 1
ATOM 1493 O O . ALA A 1 192 ? -6.953 -6.914 3.269 1.00 79.06 192 ALA A O 1
ATOM 1494 N N . THR A 1 193 ? -5.361 -7.141 1.698 1.00 75.94 193 THR A N 1
ATOM 1495 C CA . THR A 1 193 ? -5.308 -8.611 1.750 1.00 75.94 193 THR A CA 1
ATOM 1496 C C . THR A 1 193 ? -4.348 -9.162 2.809 1.00 75.94 193 THR A C 1
ATOM 1498 O O . THR A 1 193 ? -4.289 -10.372 3.017 1.00 75.94 193 THR A O 1
ATOM 1501 N N . ASN A 1 194 ? -3.584 -8.309 3.503 1.00 83.00 194 ASN A N 1
ATOM 1502 C CA . ASN A 1 194 ? -2.601 -8.724 4.507 1.00 83.00 194 ASN A CA 1
ATOM 1503 C C . ASN A 1 194 ? -2.902 -8.094 5.881 1.00 83.00 194 ASN A C 1
ATOM 1505 O O . ASN A 1 194 ? -2.127 -7.268 6.377 1.00 83.00 194 ASN A O 1
ATOM 1509 N N . PRO A 1 195 ? -3.983 -8.519 6.573 1.00 85.69 195 PRO A N 1
ATOM 1510 C CA . PRO A 1 195 ? -4.418 -7.908 7.834 1.00 85.69 195 PRO A CA 1
ATOM 1511 C C . PRO A 1 195 ? -3.364 -7.990 8.946 1.00 85.69 195 PRO A C 1
ATOM 1513 O O . PRO A 1 195 ? -3.306 -7.116 9.806 1.00 85.69 195 PRO A O 1
ATOM 1516 N N . LYS A 1 196 ? -2.484 -9.001 8.914 1.00 92.50 196 LYS A N 1
ATOM 1517 C CA . LYS A 1 196 ? -1.338 -9.105 9.829 1.00 92.50 196 LYS A CA 1
ATOM 1518 C C . LYS A 1 196 ? -0.333 -7.962 9.628 1.00 92.50 196 LYS A C 1
ATOM 1520 O O . LYS A 1 196 ? 0.157 -7.410 10.611 1.00 92.50 196 LYS A O 1
ATOM 1525 N N . VAL A 1 197 ? -0.052 -7.589 8.377 1.00 95.00 197 VAL A N 1
ATOM 1526 C CA . VAL A 1 197 ? 0.838 -6.465 8.039 1.00 95.00 197 VAL A CA 1
ATOM 1527 C C . VAL A 1 197 ? 0.202 -5.151 8.480 1.00 95.00 197 VAL A C 1
ATOM 1529 O O . VAL A 1 197 ? 0.866 -4.346 9.125 1.00 95.00 197 VAL A O 1
ATOM 1532 N N . VAL A 1 198 ? -1.096 -4.963 8.225 1.00 93.44 198 VAL A N 1
ATOM 1533 C CA . VAL A 1 198 ? -1.834 -3.767 8.666 1.00 93.44 198 VAL A CA 1
ATOM 1534 C C . VAL A 1 198 ? -1.866 -3.652 10.189 1.00 93.44 198 VAL A C 1
ATOM 1536 O O . VAL A 1 198 ? -1.618 -2.577 10.727 1.00 93.44 198 VAL A O 1
ATOM 1539 N N . ALA A 1 199 ? -2.104 -4.752 10.906 1.00 91.81 199 ALA A N 1
ATOM 1540 C CA . ALA A 1 199 ? -2.063 -4.762 12.366 1.00 91.81 199 ALA A CA 1
ATOM 1541 C C . ALA A 1 199 ? -0.667 -4.401 12.906 1.00 91.81 199 ALA A C 1
ATOM 1543 O O . ALA A 1 199 ? -0.554 -3.665 13.888 1.00 91.81 199 ALA A O 1
ATOM 1544 N N . ALA A 1 200 ? 0.399 -4.880 12.255 1.00 97.50 200 ALA A N 1
ATOM 1545 C CA . ALA A 1 200 ? 1.768 -4.522 12.610 1.00 97.50 200 ALA A CA 1
ATOM 1546 C C . ALA A 1 200 ? 2.064 -3.039 12.336 1.00 97.50 200 ALA A C 1
ATOM 1548 O O . ALA A 1 200 ? 2.570 -2.354 13.225 1.00 97.50 200 ALA A O 1
ATOM 1549 N N . LEU A 1 201 ? 1.693 -2.526 11.157 1.00 97.25 201 LEU A N 1
ATOM 1550 C CA . LEU A 1 201 ? 1.802 -1.103 10.830 1.00 97.25 201 LEU A CA 1
ATOM 1551 C C . LEU A 1 201 ? 1.059 -0.255 11.851 1.00 97.25 201 LEU A C 1
ATOM 1553 O O . LEU A 1 201 ? 1.641 0.680 12.385 1.00 97.25 201 LEU A O 1
ATOM 1557 N N . SER A 1 202 ? -0.183 -0.605 12.179 1.00 96.75 202 SER A N 1
ATOM 1558 C CA . SER A 1 202 ? -0.999 0.152 13.129 1.00 96.75 202 SER A CA 1
ATOM 1559 C C . SER A 1 202 ? -0.328 0.230 14.496 1.00 96.75 202 SER A C 1
ATOM 1561 O O . SER A 1 202 ? -0.122 1.312 15.044 1.00 96.75 202 SER A O 1
ATOM 1563 N N . LYS A 1 203 ? 0.143 -0.916 14.996 1.00 97.19 203 LYS A N 1
ATOM 1564 C CA . LYS A 1 203 ? 0.839 -1.005 16.279 1.00 97.19 203 LYS A CA 1
ATOM 1565 C C . LYS A 1 203 ? 2.096 -0.135 16.348 1.00 97.19 203 LYS A C 1
ATOM 1567 O O . LYS A 1 203 ? 2.356 0.458 17.395 1.00 97.19 203 LYS A O 1
ATOM 1572 N N . TYR A 1 204 ? 2.908 -0.110 15.291 1.00 97.25 204 TYR A N 1
ATOM 1573 C CA . TYR A 1 204 ? 4.218 0.546 15.337 1.00 97.25 204 TYR A CA 1
ATOM 1574 C C . TYR A 1 204 ? 4.216 1.984 14.822 1.00 97.25 204 TYR A C 1
ATOM 1576 O O . TYR A 1 204 ? 5.004 2.783 15.324 1.00 97.25 204 TYR A O 1
ATOM 1584 N N . SER A 1 205 ? 3.332 2.331 13.889 1.00 97.12 205 SER A N 1
ATOM 1585 C CA . SER A 1 205 ? 3.183 3.695 13.364 1.00 97.12 205 SER A CA 1
ATOM 1586 C C . SER A 1 205 ? 2.289 4.580 14.237 1.00 97.12 205 SER A C 1
ATOM 1588 O O . SER A 1 205 ? 2.441 5.795 14.219 1.00 97.12 205 SER A O 1
ATOM 1590 N N . GLY A 1 206 ? 1.363 3.988 15.000 1.00 96.44 206 GLY A N 1
ATOM 1591 C CA . GLY A 1 206 ? 0.333 4.727 15.734 1.00 96.44 206 GLY A CA 1
ATOM 1592 C C . GLY A 1 206 ? -0.916 5.049 14.910 1.00 96.44 206 GLY A C 1
ATOM 1593 O O . GLY A 1 206 ? -1.901 5.496 15.487 1.00 96.44 206 GLY A O 1
ATOM 1594 N N . PHE A 1 207 ? -0.917 4.777 13.602 1.00 96.00 207 PHE A N 1
ATOM 1595 C CA . PHE A 1 207 ? -2.107 4.928 12.771 1.00 96.00 207 PHE A CA 1
ATOM 1596 C C . PHE A 1 207 ? -3.148 3.846 13.061 1.00 96.00 207 PHE A C 1
ATOM 1598 O O . PHE A 1 207 ? -2.830 2.682 13.319 1.00 96.00 207 PHE A O 1
ATOM 1605 N N . SER A 1 208 ? -4.418 4.202 12.951 1.00 92.69 208 SER A N 1
ATOM 1606 C CA . SER A 1 208 ? -5.516 3.252 12.830 1.00 92.69 208 SER A CA 1
ATOM 1607 C C . SER A 1 208 ? -5.450 2.502 11.495 1.00 92.69 208 SER A C 1
ATOM 1609 O O . SER A 1 208 ? -4.786 2.906 10.539 1.00 92.69 208 SER A O 1
ATOM 1611 N N . LYS A 1 209 ? -6.191 1.395 11.406 1.00 87.88 209 LYS A N 1
ATOM 1612 C CA . LYS A 1 209 ? -6.373 0.656 10.150 1.00 87.88 209 LYS A CA 1
ATOM 1613 C C . LYS A 1 209 ? -6.873 1.570 9.025 1.00 87.88 209 LYS A C 1
ATOM 1615 O O . LYS A 1 209 ? -6.355 1.480 7.917 1.00 87.88 209 LYS A O 1
ATOM 1620 N N . ASN A 1 210 ? -7.841 2.442 9.306 1.00 83.56 210 ASN A N 1
ATOM 1621 C CA . ASN A 1 210 ? -8.431 3.312 8.287 1.00 83.56 210 ASN A CA 1
ATOM 1622 C C . ASN A 1 210 ? -7.431 4.360 7.800 1.00 83.56 210 ASN A C 1
ATOM 1624 O O . ASN A 1 210 ? -7.301 4.527 6.593 1.00 83.56 210 ASN A O 1
ATOM 1628 N N . GLU A 1 211 ? -6.651 4.959 8.702 1.00 90.06 211 GLU A N 1
ATOM 1629 C CA . GLU A 1 211 ? -5.572 5.882 8.328 1.00 90.06 211 GLU A CA 1
ATOM 1630 C C . GLU A 1 211 ? -4.493 5.190 7.483 1.00 90.06 211 GLU A C 1
ATOM 1632 O O . GLU A 1 211 ? -4.018 5.768 6.516 1.00 90.06 211 GLU A O 1
ATOM 1637 N N . ILE A 1 212 ? -4.135 3.932 7.770 1.00 92.44 212 ILE A N 1
ATOM 1638 C CA . ILE A 1 212 ? -3.183 3.174 6.933 1.00 92.44 212 ILE A CA 1
ATOM 1639 C C . ILE A 1 212 ? -3.716 2.989 5.512 1.00 92.44 212 ILE A C 1
ATOM 1641 O O . ILE A 1 212 ? -2.977 3.182 4.546 1.00 92.44 212 ILE A O 1
ATOM 1645 N N . MET A 1 213 ? -4.991 2.617 5.379 1.00 86.62 213 MET A N 1
ATOM 1646 C CA . MET A 1 213 ? -5.614 2.464 4.063 1.00 86.62 213 MET A CA 1
ATOM 1647 C C . MET A 1 213 ? -5.723 3.806 3.337 1.00 86.62 213 MET A C 1
ATOM 1649 O O . MET A 1 213 ? -5.532 3.862 2.124 1.00 86.62 213 MET A O 1
ATOM 1653 N N . GLU A 1 214 ? -5.987 4.886 4.071 1.00 84.50 214 GLU A N 1
ATOM 1654 C CA . GLU A 1 214 ? -6.023 6.240 3.528 1.00 84.50 214 GLU A CA 1
ATOM 1655 C C . GLU A 1 214 ? -4.640 6.694 3.052 1.00 84.50 214 GLU A C 1
ATOM 1657 O O . GLU A 1 214 ? -4.516 7.181 1.940 1.00 84.50 214 GLU A O 1
ATOM 1662 N N . LEU A 1 215 ? -3.572 6.468 3.820 1.00 88.00 215 LEU A N 1
ATOM 1663 C CA . LEU A 1 215 ? -2.201 6.804 3.412 1.00 88.00 215 LEU A CA 1
ATOM 1664 C C . LEU A 1 215 ? -1.764 6.052 2.155 1.00 88.00 215 LEU A C 1
ATOM 1666 O O . LEU A 1 215 ? -1.039 6.601 1.325 1.00 88.00 215 LEU A O 1
ATOM 1670 N N . ALA A 1 216 ? -2.203 4.801 2.033 1.00 85.50 216 ALA A N 1
ATOM 1671 C CA . ALA A 1 216 ? -1.980 3.977 0.860 1.00 85.50 216 ALA A CA 1
ATOM 1672 C C . ALA A 1 216 ? -2.964 4.276 -0.279 1.00 85.50 216 ALA A C 1
ATOM 1674 O O . ALA A 1 216 ? -2.923 3.582 -1.283 1.00 85.50 216 ALA A O 1
ATOM 1675 N N . SER A 1 217 ? -3.849 5.265 -0.162 1.00 78.88 217 SER A N 1
ATOM 1676 C CA . SER A 1 217 ? -4.749 5.684 -1.236 1.00 78.88 217 SER A CA 1
ATOM 1677 C C . SER A 1 217 ? -4.637 7.186 -1.502 1.00 78.88 217 SER A C 1
ATOM 1679 O O . SER A 1 217 ? -4.143 7.964 -0.690 1.00 78.88 217 SER A O 1
ATOM 1681 N N . ASN A 1 218 ? -5.082 7.613 -2.687 1.00 67.00 218 ASN A N 1
ATOM 1682 C CA . ASN A 1 218 ? -5.361 9.024 -3.017 1.00 67.00 218 ASN A CA 1
ATOM 1683 C C . ASN A 1 218 ? -4.196 9.997 -2.970 1.00 67.00 218 ASN A C 1
ATOM 1685 O O . ASN A 1 218 ? -4.398 11.210 -3.050 1.00 67.00 218 ASN A O 1
ATOM 1689 N N . GLY A 1 219 ? -2.983 9.491 -2.793 1.00 70.56 219 GLY A N 1
ATOM 1690 C CA . GLY A 1 219 ? -1.858 10.316 -2.456 1.00 70.56 219 GLY A CA 1
ATOM 1691 C C . GLY A 1 219 ? -2.146 11.077 -1.171 1.00 70.56 219 GLY A C 1
ATOM 1692 O O . GLY A 1 219 ? -1.795 12.238 -1.103 1.00 70.56 219 GLY A O 1
ATOM 1693 N N . SER A 1 220 ? -2.796 10.496 -0.164 1.00 79.50 220 SER A N 1
ATOM 1694 C CA . SER A 1 220 ? -2.814 11.096 1.179 1.00 79.50 220 SER A CA 1
ATOM 1695 C C . SER A 1 220 ? -1.516 10.789 1.935 1.00 79.50 220 SER A C 1
ATOM 1697 O O . SER A 1 220 ? -1.140 11.524 2.846 1.00 79.50 220 SER A O 1
ATOM 1699 N N . GLY A 1 221 ? -0.787 9.751 1.510 1.00 84.94 221 GLY A N 1
ATOM 1700 C CA . GLY A 1 221 ? 0.509 9.363 2.058 1.00 84.94 221 GLY A CA 1
ATOM 1701 C C . GLY A 1 221 ? 1.647 10.380 1.868 1.00 84.94 221 GLY A C 1
ATOM 1702 O O . GLY A 1 221 ? 1.520 11.368 1.128 1.00 84.94 221 GLY A O 1
ATOM 1703 N N . PRO A 1 222 ? 2.804 10.125 2.510 1.00 91.75 222 PRO A N 1
ATOM 1704 C CA . PRO A 1 222 ? 4.007 10.925 2.318 1.00 91.75 222 PRO A CA 1
ATOM 1705 C C . PRO A 1 222 ? 4.467 10.896 0.856 1.00 91.75 222 PRO A C 1
ATOM 1707 O O . PRO A 1 222 ? 4.237 9.933 0.118 1.00 91.75 222 PRO A O 1
ATOM 1710 N N . ASN A 1 223 ? 5.156 11.958 0.434 1.00 92.75 223 ASN A N 1
ATOM 1711 C CA . ASN A 1 223 ? 5.773 11.991 -0.889 1.00 92.75 223 ASN A CA 1
ATOM 1712 C C . ASN A 1 223 ? 6.862 10.929 -0.969 1.00 92.75 223 ASN A C 1
ATOM 1714 O O . ASN A 1 223 ? 7.685 10.827 -0.064 1.00 92.75 223 ASN A O 1
ATOM 1718 N N . ILE A 1 224 ? 6.919 10.195 -2.071 1.00 93.19 224 ILE A N 1
ATOM 1719 C CA . ILE A 1 224 ? 8.039 9.302 -2.347 1.00 93.19 224 ILE A CA 1
ATOM 1720 C C . ILE A 1 224 ? 8.985 10.025 -3.299 1.00 93.19 224 ILE A C 1
ATOM 1722 O O . ILE A 1 224 ? 8.597 10.402 -4.405 1.00 93.19 224 ILE A O 1
ATOM 1726 N N . LYS A 1 225 ? 10.235 10.211 -2.869 1.00 94.00 225 LYS A N 1
ATOM 1727 C CA . LYS A 1 225 ? 11.313 10.751 -3.701 1.00 94.00 225 LYS A CA 1
ATOM 1728 C C . LYS A 1 225 ? 12.437 9.744 -3.841 1.00 94.00 225 LYS A C 1
ATOM 1730 O O . LYS A 1 225 ? 12.733 8.989 -2.920 1.00 94.00 225 LYS A O 1
ATOM 1735 N N . LEU A 1 226 ? 13.105 9.780 -4.986 1.00 93.88 226 LEU A N 1
ATOM 1736 C CA . LEU A 1 226 ? 14.323 9.010 -5.196 1.00 93.88 226 LEU A CA 1
ATOM 1737 C C . LEU A 1 226 ? 15.538 9.862 -4.839 1.00 93.88 226 LEU A C 1
ATOM 1739 O O . LEU A 1 226 ? 15.575 11.057 -5.132 1.00 93.88 226 LEU A O 1
ATOM 1743 N N . SER A 1 227 ? 16.522 9.240 -4.204 1.00 91.50 227 SER A N 1
ATOM 1744 C CA . SER A 1 227 ? 17.745 9.890 -3.749 1.00 91.50 227 SER A CA 1
ATOM 1745 C C . SER A 1 227 ? 18.965 9.028 -4.064 1.00 91.50 227 SER A C 1
ATOM 1747 O O . SER A 1 227 ? 18.894 7.800 -4.028 1.00 91.50 227 SER A O 1
ATOM 1749 N N . ASN A 1 228 ? 20.087 9.687 -4.361 1.00 87.12 228 ASN A N 1
ATOM 1750 C CA . ASN A 1 228 ? 21.411 9.061 -4.484 1.00 87.12 228 ASN A CA 1
ATOM 1751 C C . ASN A 1 228 ? 22.301 9.381 -3.277 1.00 87.12 228 ASN A C 1
ATOM 1753 O O . ASN A 1 228 ? 23.512 9.179 -3.315 1.00 87.12 228 ASN A O 1
ATOM 1757 N N . GLU A 1 229 ? 21.723 9.935 -2.215 1.00 83.44 229 GLU A N 1
ATOM 1758 C CA . GLU A 1 229 ? 22.473 10.271 -1.017 1.00 83.44 229 GLU A CA 1
ATOM 1759 C C . GLU A 1 229 ? 22.894 9.003 -0.269 1.00 83.44 229 GLU A C 1
ATOM 1761 O O . GLU A 1 229 ? 22.108 8.065 -0.103 1.00 83.44 229 GLU A O 1
ATOM 1766 N N . SER A 1 230 ? 24.116 8.996 0.261 1.00 75.44 230 SER A N 1
ATOM 1767 C CA . SER A 1 230 ? 24.723 7.822 0.901 1.00 75.44 230 SER A CA 1
ATOM 1768 C C . SER A 1 230 ? 23.859 7.219 2.017 1.00 75.44 230 SER A C 1
ATOM 1770 O O . SER A 1 230 ? 23.810 6.001 2.167 1.00 75.44 230 SER A O 1
ATOM 1772 N N . TRP A 1 231 ? 23.147 8.054 2.783 1.00 73.56 231 TRP A N 1
ATOM 1773 C CA . TRP A 1 231 ? 22.271 7.608 3.874 1.00 73.56 231 TRP A CA 1
ATOM 1774 C C . TRP A 1 231 ? 21.035 6.846 3.377 1.00 73.56 231 TRP A C 1
ATOM 1776 O O . TRP A 1 231 ? 20.611 5.907 4.040 1.00 73.56 231 TRP A O 1
ATOM 1786 N N . THR A 1 232 ? 20.512 7.176 2.192 1.00 68.81 232 THR A N 1
ATOM 1787 C CA . THR A 1 232 ? 19.407 6.421 1.570 1.00 68.81 232 THR A CA 1
ATOM 1788 C C . THR A 1 232 ? 19.872 5.110 0.955 1.00 68.81 232 THR A C 1
ATOM 1790 O O . THR A 1 232 ? 19.148 4.122 0.982 1.00 68.81 232 THR A O 1
ATOM 1793 N N . ILE A 1 233 ? 21.099 5.073 0.433 1.00 63.19 233 ILE A N 1
ATOM 1794 C CA . ILE A 1 233 ? 21.658 3.879 -0.209 1.00 63.19 233 ILE A CA 1
ATOM 1795 C C . ILE A 1 233 ? 21.931 2.782 0.825 1.00 63.19 233 ILE A C 1
ATOM 1797 O O . ILE A 1 233 ? 21.678 1.611 0.556 1.00 63.19 233 ILE A O 1
ATOM 1801 N N . ILE A 1 234 ? 22.423 3.147 2.013 1.00 64.56 234 ILE A N 1
ATOM 1802 C CA . ILE A 1 234 ? 22.765 2.175 3.064 1.00 64.56 234 ILE A CA 1
ATOM 1803 C C . ILE A 1 234 ? 21.514 1.496 3.638 1.00 64.56 234 ILE A C 1
ATOM 1805 O O . ILE A 1 234 ? 21.554 0.301 3.921 1.00 64.56 234 ILE A O 1
ATOM 1809 N N . ALA A 1 235 ? 20.417 2.238 3.795 1.00 69.62 235 ALA A N 1
ATOM 1810 C CA . ALA A 1 235 ? 19.178 1.744 4.396 1.00 69.62 235 ALA A CA 1
ATOM 1811 C C . ALA A 1 235 ? 18.102 1.346 3.364 1.00 69.62 235 ALA A C 1
ATOM 1813 O O . ALA A 1 235 ? 17.036 0.872 3.738 1.00 69.62 235 ALA A O 1
ATOM 1814 N N . ASN A 1 236 ? 18.369 1.493 2.060 1.00 83.38 236 ASN A N 1
ATOM 1815 C CA . ASN A 1 236 ? 17.423 1.342 0.936 1.00 83.38 236 ASN A CA 1
ATOM 1816 C C . ASN A 1 236 ? 16.272 2.360 0.902 1.00 83.38 236 ASN A C 1
ATOM 1818 O O . ASN A 1 236 ? 15.707 2.607 -0.168 1.00 83.38 236 ASN A O 1
ATOM 1822 N N . GLY A 1 237 ? 15.970 2.984 2.033 1.00 90.69 237 GLY A N 1
ATOM 1823 C CA . GLY A 1 237 ? 15.107 4.138 2.171 1.00 90.69 237 GLY A CA 1
ATOM 1824 C C . GLY A 1 237 ? 15.418 4.888 3.458 1.00 90.69 237 GLY A C 1
ATOM 1825 O O . GLY A 1 237 ? 16.324 4.510 4.198 1.00 90.69 237 GLY A O 1
ATOM 1826 N N . ALA A 1 238 ? 14.744 6.014 3.653 1.00 92.69 238 ALA A N 1
ATOM 1827 C CA . ALA A 1 238 ? 14.747 6.731 4.916 1.00 92.69 238 ALA A CA 1
ATOM 1828 C C . ALA A 1 238 ? 13.623 7.772 4.955 1.00 92.69 238 ALA A C 1
ATOM 1830 O O . ALA A 1 238 ? 13.419 8.544 4.010 1.00 92.69 238 ALA A O 1
ATOM 1831 N N . PHE A 1 239 ? 12.958 7.855 6.096 1.00 92.88 239 PHE A N 1
ATOM 1832 C CA . PHE A 1 239 ? 12.180 8.997 6.532 1.00 92.88 239 PHE A CA 1
ATOM 1833 C C . PHE A 1 239 ? 12.991 9.804 7.550 1.00 92.88 239 PHE A C 1
ATOM 1835 O O . PHE A 1 239 ? 13.541 9.276 8.514 1.00 92.88 239 PHE A O 1
ATOM 1842 N N . ASN A 1 240 ? 13.076 11.118 7.348 1.00 89.50 240 ASN A N 1
ATOM 1843 C CA . ASN A 1 240 ? 13.742 12.004 8.294 1.00 89.50 240 ASN A CA 1
ATOM 1844 C C . ASN A 1 240 ? 13.014 13.342 8.353 1.00 89.50 240 ASN A C 1
ATOM 1846 O O . ASN A 1 240 ? 13.218 14.209 7.499 1.00 89.50 240 ASN A O 1
ATOM 1850 N N . ALA A 1 241 ? 12.222 13.528 9.408 1.00 89.75 241 ALA A N 1
ATOM 1851 C CA . ALA A 1 241 ? 11.437 14.740 9.611 1.00 89.75 241 ALA A CA 1
ATOM 1852 C C . ALA A 1 241 ? 12.285 16.026 9.670 1.00 89.75 241 ALA A C 1
ATOM 1854 O O . ALA A 1 241 ? 11.786 17.094 9.338 1.00 89.75 241 ALA A O 1
ATOM 1855 N N . LYS A 1 242 ? 13.582 15.944 10.015 1.00 88.81 242 LYS A N 1
ATOM 1856 C CA . LYS A 1 242 ? 14.489 17.109 9.994 1.00 88.81 242 LYS A CA 1
ATOM 1857 C C . LYS A 1 242 ? 14.870 17.548 8.579 1.00 88.81 242 LYS A C 1
ATOM 1859 O O . LYS A 1 242 ? 15.269 18.692 8.393 1.00 88.81 242 LYS A O 1
ATOM 1864 N N . ILE A 1 243 ? 14.811 16.634 7.610 1.00 87.06 243 ILE A N 1
ATOM 1865 C CA . ILE A 1 243 ? 15.084 16.912 6.194 1.00 87.06 243 ILE A CA 1
ATOM 1866 C C . ILE A 1 243 ? 13.775 17.273 5.490 1.00 87.06 243 ILE A C 1
ATOM 1868 O O . ILE A 1 243 ? 13.709 18.258 4.757 1.00 87.06 243 ILE A O 1
ATOM 1872 N N . SER A 1 244 ? 12.732 16.467 5.695 1.00 91.56 244 SER A N 1
ATOM 1873 C CA . SER A 1 244 ? 11.399 16.718 5.163 1.00 91.56 244 SER A CA 1
ATOM 1874 C C . SER A 1 244 ? 10.345 15.966 5.971 1.00 91.56 244 SER A C 1
ATOM 1876 O O . SER A 1 244 ? 10.339 14.740 6.013 1.00 91.56 244 SER A O 1
ATOM 1878 N N . GLU A 1 245 ? 9.413 16.711 6.559 1.00 92.00 245 GLU A N 1
ATOM 1879 C CA . GLU A 1 245 ? 8.351 16.191 7.435 1.00 92.00 245 GLU A CA 1
ATOM 1880 C C . GLU A 1 245 ? 7.329 15.289 6.722 1.00 92.00 245 GLU A C 1
ATOM 1882 O O . GLU A 1 245 ? 6.587 14.559 7.374 1.00 92.00 245 GLU A O 1
ATOM 1887 N N . ASN A 1 246 ? 7.286 15.319 5.385 1.00 93.31 246 ASN A N 1
ATOM 1888 C CA . ASN A 1 246 ? 6.301 14.588 4.587 1.00 93.31 246 ASN A CA 1
ATOM 1889 C C . ASN A 1 246 ? 6.912 13.921 3.343 1.00 93.31 246 ASN A C 1
ATOM 1891 O O . ASN A 1 246 ? 6.300 13.916 2.270 1.00 93.31 246 ASN A O 1
ATOM 1895 N N . THR A 1 247 ? 8.150 13.426 3.454 1.00 94.25 247 THR A N 1
ATOM 1896 C CA . THR A 1 247 ? 8.830 12.724 2.356 1.00 94.25 247 THR A CA 1
ATOM 1897 C C . THR A 1 247 ? 9.528 11.460 2.846 1.00 94.25 247 THR A C 1
ATOM 1899 O O . THR A 1 247 ? 10.372 11.521 3.737 1.00 94.25 247 THR A O 1
ATOM 1902 N N . ILE A 1 248 ? 9.225 10.340 2.195 1.00 94.56 248 ILE A N 1
ATOM 1903 C CA . ILE A 1 248 ? 10.013 9.111 2.214 1.00 94.56 248 ILE A CA 1
ATOM 1904 C C . ILE A 1 248 ? 11.012 9.180 1.060 1.00 94.56 248 ILE A C 1
ATOM 1906 O O . ILE A 1 248 ? 10.640 9.415 -0.093 1.00 94.56 248 ILE A O 1
ATOM 1910 N N . PHE A 1 249 ? 12.285 8.962 1.364 1.00 94.31 249 PHE A N 1
ATOM 1911 C CA . PHE A 1 249 ? 13.327 8.848 0.356 1.00 94.31 249 PHE A CA 1
ATOM 1912 C C . PHE A 1 249 ? 13.635 7.377 0.102 1.00 94.31 249 PHE A C 1
ATOM 1914 O O . PHE A 1 249 ? 13.791 6.614 1.047 1.00 94.31 249 PHE A O 1
ATOM 1921 N N . LEU A 1 250 ? 13.753 6.983 -1.163 1.00 93.56 250 LEU A N 1
ATOM 1922 C CA . LEU A 1 250 ? 14.187 5.648 -1.576 1.00 93.56 250 LEU A CA 1
ATOM 1923 C C . LEU A 1 250 ? 15.498 5.739 -2.352 1.00 93.56 250 LEU A C 1
ATOM 1925 O O . LEU A 1 250 ? 15.727 6.704 -3.087 1.00 93.56 250 LEU A O 1
ATOM 1929 N N . ALA A 1 251 ? 16.337 4.713 -2.230 1.00 92.38 251 ALA A N 1
ATOM 1930 C CA . ALA A 1 251 ? 17.565 4.615 -3.010 1.00 92.38 251 ALA A CA 1
ATOM 1931 C C . ALA A 1 251 ? 17.243 4.508 -4.513 1.00 92.38 251 ALA A C 1
ATOM 1933 O O . ALA A 1 251 ? 16.661 3.517 -4.967 1.00 92.38 251 ALA A O 1
ATOM 1934 N N . GLU A 1 252 ? 17.640 5.512 -5.304 1.00 92.44 252 GLU A N 1
ATOM 1935 C CA . GLU A 1 252 ? 17.325 5.560 -6.739 1.00 92.44 252 GLU A CA 1
ATOM 1936 C C . GLU A 1 252 ? 17.928 4.362 -7.490 1.00 92.44 252 GLU A C 1
ATOM 1938 O O . GLU A 1 252 ? 17.310 3.838 -8.415 1.00 92.44 252 GLU A O 1
ATOM 1943 N N . ASP A 1 253 ? 19.104 3.885 -7.079 1.00 90.31 253 ASP A N 1
ATOM 1944 C CA . ASP A 1 253 ? 19.784 2.760 -7.727 1.00 90.31 253 ASP A CA 1
ATOM 1945 C C . ASP A 1 253 ? 19.003 1.445 -7.621 1.00 90.31 253 ASP A C 1
ATOM 1947 O O . ASP A 1 253 ? 18.955 0.684 -8.590 1.00 90.31 253 ASP A O 1
ATOM 1951 N N . ASN A 1 254 ? 18.308 1.206 -6.505 1.00 88.94 254 ASN A N 1
ATOM 1952 C CA . ASN A 1 254 ? 17.434 0.040 -6.359 1.00 88.94 254 ASN A CA 1
ATOM 1953 C C . ASN A 1 254 ? 16.228 0.131 -7.299 1.00 88.94 254 ASN A C 1
ATOM 1955 O O . ASN A 1 254 ? 15.859 -0.853 -7.940 1.00 88.94 254 ASN A O 1
ATOM 1959 N N . VAL A 1 255 ? 15.646 1.325 -7.433 1.00 93.00 255 VAL A N 1
ATOM 1960 C CA . VAL A 1 255 ? 14.527 1.574 -8.350 1.00 93.00 255 VAL A CA 1
ATOM 1961 C C . VAL A 1 255 ? 14.969 1.428 -9.807 1.00 93.00 255 VAL A C 1
ATOM 1963 O O . VAL A 1 255 ? 14.319 0.717 -10.570 1.00 93.00 255 VAL A O 1
ATOM 1966 N N . LYS A 1 256 ? 16.120 1.996 -10.192 1.00 92.88 256 LYS A N 1
ATOM 1967 C CA . LYS A 1 256 ? 16.723 1.802 -11.524 1.00 92.88 256 LYS A CA 1
ATOM 1968 C C . LYS A 1 256 ? 16.981 0.325 -11.809 1.00 92.88 256 LYS A C 1
ATOM 1970 O O . LYS A 1 256 ? 16.667 -0.159 -12.893 1.00 92.88 256 LYS A O 1
ATOM 1975 N N . MET A 1 257 ? 17.545 -0.400 -10.843 1.00 88.94 257 MET A N 1
ATOM 1976 C CA . MET A 1 257 ? 17.822 -1.828 -10.973 1.00 88.94 257 MET A CA 1
ATOM 1977 C C . MET A 1 257 ? 16.535 -2.632 -11.183 1.00 88.94 257 MET A C 1
ATOM 1979 O O . MET A 1 257 ? 16.511 -3.502 -12.051 1.00 88.94 257 MET A O 1
ATOM 1983 N N . PHE A 1 258 ? 15.462 -2.310 -10.457 1.00 90.44 258 PHE A N 1
ATOM 1984 C CA . PHE A 1 258 ? 14.153 -2.939 -10.634 1.00 90.44 258 PHE A CA 1
ATOM 1985 C C . PHE A 1 258 ? 13.512 -2.618 -11.988 1.00 90.44 258 PHE A C 1
ATOM 1987 O O . PHE A 1 258 ? 12.883 -3.477 -12.617 1.00 90.44 258 PHE A O 1
ATOM 1994 N N . GLU A 1 259 ? 13.698 -1.387 -12.459 1.00 92.19 259 GLU A N 1
ATOM 1995 C CA . GLU A 1 259 ? 13.173 -0.945 -13.744 1.00 92.19 259 GLU A CA 1
ATOM 1996 C C . GLU A 1 259 ? 13.871 -1.649 -14.920 1.00 92.19 259 GLU A C 1
ATOM 1998 O O . GLU A 1 259 ? 13.254 -1.922 -15.953 1.00 92.19 259 GLU A O 1
ATOM 2003 N N . ASN A 1 260 ? 15.135 -2.039 -14.753 1.00 87.25 260 ASN A N 1
ATOM 2004 C CA . ASN A 1 260 ? 15.905 -2.743 -15.773 1.00 87.25 260 ASN A CA 1
ATOM 2005 C C . ASN A 1 260 ? 15.426 -4.197 -15.988 1.00 87.25 260 ASN A C 1
ATOM 2007 O O . ASN A 1 260 ? 15.004 -4.901 -15.075 1.00 87.25 260 ASN A O 1
ATOM 2011 N N . ASN A 1 261 ? 15.501 -4.685 -17.233 1.00 73.94 261 ASN A N 1
ATOM 2012 C CA . ASN A 1 261 ? 15.029 -6.029 -17.623 1.00 73.94 261 ASN A CA 1
ATOM 2013 C C . ASN A 1 261 ? 16.075 -7.150 -17.466 1.00 73.94 261 ASN A C 1
ATOM 2015 O O . ASN A 1 261 ? 15.810 -8.282 -17.857 1.00 73.94 261 ASN A O 1
ATOM 2019 N N . PHE A 1 262 ? 17.263 -6.854 -16.937 1.00 81.38 262 PHE A N 1
ATOM 2020 C CA . PHE A 1 262 ? 18.384 -7.804 -16.917 1.00 81.38 262 PHE A CA 1
ATOM 2021 C C . PHE A 1 262 ? 18.420 -8.717 -15.686 1.00 81.38 262 PHE A C 1
ATOM 2023 O O . PHE A 1 262 ? 19.289 -9.580 -15.594 1.00 81.38 262 PHE A O 1
ATOM 2030 N N . LEU A 1 263 ? 17.494 -8.536 -14.743 1.00 78.81 263 LEU A N 1
ATOM 2031 C CA . LEU A 1 263 ? 17.386 -9.387 -13.563 1.00 78.81 263 LEU A CA 1
ATOM 2032 C C . LEU A 1 263 ? 16.670 -10.694 -13.908 1.00 78.81 263 LEU A C 1
ATOM 2034 O O . LEU A 1 263 ? 15.667 -10.695 -14.625 1.00 78.81 263 LEU A O 1
ATOM 2038 N N . ASP A 1 264 ? 17.137 -11.803 -13.338 1.00 83.25 264 ASP A N 1
ATOM 2039 C CA . ASP A 1 264 ? 16.355 -13.033 -13.338 1.00 83.25 264 ASP A CA 1
ATOM 2040 C C . ASP A 1 264 ? 15.052 -12.845 -12.536 1.00 83.25 264 ASP A C 1
ATOM 2042 O O . ASP A 1 264 ? 14.931 -11.953 -11.688 1.00 83.25 264 ASP A O 1
ATOM 2046 N N . ALA A 1 265 ? 14.059 -13.696 -12.802 1.00 73.50 265 ALA A N 1
ATOM 2047 C CA . ALA A 1 265 ? 12.733 -13.567 -12.204 1.00 73.50 265 ALA A CA 1
ATOM 2048 C C . ALA A 1 265 ? 12.776 -13.548 -10.666 1.00 73.50 265 ALA A C 1
ATOM 2050 O O . ALA A 1 265 ? 12.101 -12.727 -10.047 1.00 73.50 265 ALA A O 1
ATOM 2051 N N . ARG A 1 266 ? 13.605 -14.399 -10.044 1.00 74.56 266 ARG A N 1
ATOM 2052 C CA . ARG A 1 266 ? 13.718 -14.476 -8.583 1.00 74.56 266 ARG A CA 1
ATOM 2053 C C . ARG A 1 266 ? 14.254 -13.166 -8.024 1.00 74.56 266 ARG A C 1
ATOM 2055 O O . ARG A 1 266 ? 13.646 -12.619 -7.106 1.00 74.56 266 ARG A O 1
ATOM 2062 N N . THR A 1 267 ? 15.336 -12.638 -8.586 1.00 78.62 267 THR A N 1
ATOM 2063 C CA . THR A 1 267 ? 15.916 -11.359 -8.152 1.00 78.62 267 THR A CA 1
ATOM 2064 C C . THR A 1 267 ? 14.937 -10.204 -8.355 1.00 78.62 267 THR A C 1
ATOM 2066 O O . THR A 1 267 ? 14.792 -9.359 -7.473 1.00 78.62 267 THR A O 1
ATOM 2069 N N . LYS A 1 268 ? 14.188 -10.204 -9.464 1.00 79.31 268 LYS A N 1
ATOM 2070 C CA . LYS A 1 268 ? 13.170 -9.186 -9.743 1.00 79.31 268 LYS A CA 1
ATOM 2071 C C . LYS A 1 268 ? 12.051 -9.171 -8.697 1.00 79.31 268 LYS A C 1
ATOM 2073 O O . LYS A 1 268 ? 11.750 -8.107 -8.164 1.00 79.31 268 LYS A O 1
ATOM 207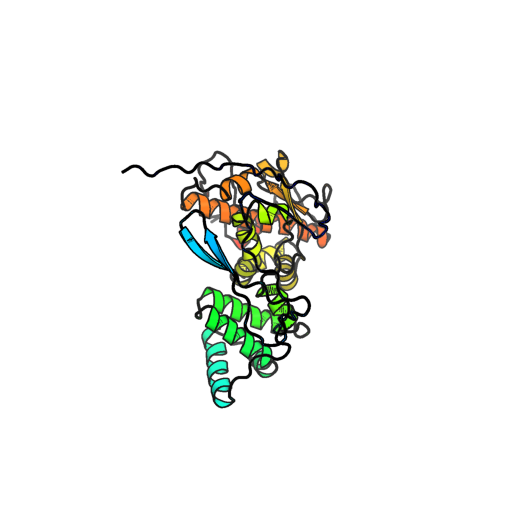8 N N . TYR A 1 269 ? 11.450 -10.323 -8.382 1.00 78.81 269 TYR A N 1
ATOM 2079 C CA . TYR A 1 269 ? 10.420 -10.405 -7.333 1.00 78.81 269 TYR A CA 1
ATOM 2080 C C . TYR A 1 269 ? 10.975 -10.029 -5.967 1.00 78.81 269 TYR A C 1
ATOM 2082 O O . TYR A 1 269 ? 10.300 -9.377 -5.175 1.00 78.81 269 TYR A O 1
ATOM 2090 N N . SER A 1 270 ? 12.227 -10.407 -5.723 1.00 80.31 270 SER A N 1
ATOM 2091 C CA . SER A 1 270 ? 12.871 -10.133 -4.453 1.00 80.31 270 SER A CA 1
ATOM 2092 C C . SER A 1 270 ? 13.052 -8.632 -4.210 1.00 80.31 270 SER A C 1
ATOM 2094 O O . SER A 1 270 ? 12.745 -8.103 -3.142 1.00 80.31 270 SER A O 1
ATOM 2096 N N . LEU A 1 271 ? 13.510 -7.932 -5.247 1.00 86.31 271 LEU A N 1
ATOM 2097 C CA . LEU A 1 271 ? 13.679 -6.488 -5.232 1.00 86.31 271 LEU A CA 1
ATOM 2098 C C . LEU A 1 271 ? 12.336 -5.751 -5.170 1.00 86.31 271 LEU A C 1
ATOM 2100 O O . LEU A 1 271 ? 12.227 -4.773 -4.439 1.00 86.31 271 LEU A O 1
ATOM 2104 N N . ALA A 1 272 ? 11.306 -6.243 -5.868 1.00 88.50 272 ALA A N 1
ATOM 2105 C CA . ALA A 1 272 ? 9.957 -5.688 -5.768 1.00 88.50 272 ALA A CA 1
ATOM 2106 C C . ALA A 1 272 ? 9.427 -5.745 -4.329 1.00 88.50 272 ALA A C 1
ATOM 2108 O O . ALA A 1 272 ? 8.976 -4.737 -3.789 1.00 88.50 272 ALA A O 1
ATOM 2109 N N . PHE A 1 273 ? 9.539 -6.918 -3.698 1.00 86.44 273 PHE A N 1
ATOM 2110 C CA . PHE A 1 273 ? 9.147 -7.112 -2.307 1.00 86.44 273 PHE A CA 1
ATOM 2111 C C . PHE A 1 273 ? 9.954 -6.211 -1.368 1.00 86.44 273 PHE A C 1
ATOM 2113 O O . PHE A 1 273 ? 9.379 -5.567 -0.500 1.00 86.44 273 PHE A O 1
ATOM 2120 N N . SER A 1 274 ? 11.270 -6.104 -1.575 1.00 89.44 274 SER A N 1
ATOM 2121 C CA . SER A 1 274 ? 12.111 -5.215 -0.771 1.00 89.44 274 SER A CA 1
ATOM 2122 C C . SER A 1 274 ? 11.681 -3.753 -0.883 1.00 89.44 274 SER A C 1
ATOM 2124 O O . SER A 1 274 ? 11.537 -3.106 0.143 1.00 89.44 274 SER A O 1
ATOM 2126 N N . LEU A 1 275 ? 11.450 -3.235 -2.094 1.00 92.25 275 LEU A N 1
ATOM 2127 C CA . LEU A 1 275 ? 11.021 -1.846 -2.303 1.00 92.25 275 LEU A CA 1
ATOM 2128 C C . LEU A 1 275 ? 9.667 -1.567 -1.640 1.00 92.25 275 LEU A C 1
ATOM 2130 O O . LEU A 1 275 ? 9.491 -0.529 -1.008 1.00 92.25 275 LEU A O 1
ATOM 2134 N N . MET A 1 276 ? 8.732 -2.513 -1.751 1.00 94.12 276 MET A N 1
ATOM 2135 C CA . MET A 1 276 ? 7.435 -2.452 -1.081 1.00 94.12 276 MET A CA 1
ATOM 2136 C C . MET A 1 276 ? 7.598 -2.372 0.443 1.00 94.12 276 MET A C 1
ATOM 2138 O O . MET A 1 276 ? 7.032 -1.484 1.076 1.00 94.12 276 MET A O 1
ATOM 2142 N N . VAL A 1 277 ? 8.397 -3.269 1.032 1.00 93.56 277 VAL A N 1
ATOM 2143 C CA . VAL A 1 277 ? 8.633 -3.291 2.481 1.00 93.56 277 VAL A CA 1
ATOM 2144 C C . VAL A 1 277 ? 9.351 -2.033 2.941 1.00 93.56 277 VAL A C 1
ATOM 2146 O O . VAL A 1 277 ? 8.950 -1.483 3.955 1.00 93.56 277 VAL A O 1
ATOM 2149 N N . THR A 1 278 ? 10.323 -1.518 2.184 1.00 94.31 278 THR A N 1
ATOM 2150 C CA . THR A 1 278 ? 10.983 -0.247 2.506 1.00 94.31 278 THR A CA 1
ATOM 2151 C C . THR A 1 278 ? 9.975 0.902 2.572 1.00 94.31 278 THR A C 1
ATOM 2153 O O . THR A 1 278 ? 9.994 1.659 3.533 1.00 94.31 278 THR A O 1
ATOM 2156 N N . ILE A 1 279 ? 9.033 1.021 1.627 1.00 95.00 279 ILE A N 1
ATOM 2157 C CA . ILE A 1 279 ? 7.989 2.063 1.708 1.00 95.00 279 ILE A CA 1
ATOM 2158 C C . ILE A 1 279 ? 7.174 1.924 3.004 1.00 95.00 279 ILE A C 1
ATOM 2160 O O . ILE A 1 279 ? 6.917 2.917 3.686 1.00 95.00 279 ILE A O 1
ATOM 2164 N N . LEU A 1 280 ? 6.786 0.699 3.368 1.00 95.81 280 LEU A N 1
ATOM 2165 C CA . LEU A 1 280 ? 6.019 0.435 4.587 1.00 95.81 280 LEU A CA 1
ATOM 2166 C C . LEU A 1 280 ? 6.838 0.669 5.867 1.00 95.81 280 LEU A C 1
ATOM 2168 O O . LEU A 1 280 ? 6.314 1.230 6.825 1.00 95.81 280 LEU A O 1
ATOM 2172 N N . HIS A 1 281 ? 8.118 0.302 5.864 1.00 95.44 281 HIS A N 1
ATOM 2173 C CA . HIS A 1 281 ? 9.077 0.555 6.937 1.00 95.44 281 HIS A CA 1
ATOM 2174 C C . HIS A 1 281 ? 9.182 2.055 7.207 1.00 95.44 281 HIS A C 1
ATOM 2176 O O . HIS A 1 281 ? 8.933 2.512 8.318 1.00 95.44 281 HIS A O 1
ATOM 2182 N N . GLU A 1 282 ? 9.438 2.850 6.171 1.00 95.25 282 GLU A N 1
ATOM 2183 C CA . GLU A 1 282 ? 9.532 4.301 6.325 1.00 95.25 282 GLU A CA 1
ATOM 2184 C C . GLU A 1 282 ? 8.181 4.941 6.687 1.00 95.25 282 GLU A C 1
ATOM 2186 O O . GLU A 1 282 ? 8.134 5.968 7.367 1.00 95.25 282 GLU A O 1
ATOM 2191 N N . THR A 1 283 ? 7.063 4.305 6.315 1.00 95.56 283 THR A N 1
ATOM 2192 C CA . THR A 1 283 ? 5.720 4.714 6.761 1.00 95.56 283 THR A CA 1
ATOM 2193 C C . THR A 1 283 ? 5.547 4.545 8.278 1.00 95.56 283 THR A C 1
ATOM 2195 O O . THR A 1 283 ? 4.827 5.333 8.893 1.00 95.56 283 THR A O 1
ATOM 2198 N N . VAL A 1 284 ? 6.232 3.585 8.917 1.00 96.25 284 VAL A N 1
ATOM 2199 C CA . VAL A 1 284 ? 6.244 3.458 10.386 1.00 96.25 284 VAL A CA 1
ATOM 2200 C C . VAL A 1 284 ? 6.851 4.702 11.018 1.00 96.25 284 VAL A C 1
ATOM 2202 O O . VAL A 1 284 ? 6.200 5.329 11.851 1.00 96.25 284 VAL A O 1
ATOM 2205 N N . HIS A 1 285 ? 8.050 5.095 10.590 1.00 95.44 285 HIS A N 1
ATOM 2206 C CA . HIS A 1 285 ? 8.734 6.286 11.101 1.00 95.44 285 HIS A CA 1
ATOM 2207 C C . HIS A 1 285 ? 7.928 7.562 10.858 1.00 95.44 285 HIS A C 1
ATOM 2209 O O . HIS A 1 285 ? 7.740 8.372 11.769 1.00 95.44 285 HIS A O 1
ATOM 2215 N N . TYR A 1 286 ? 7.366 7.696 9.654 1.00 95.62 286 TYR A N 1
ATOM 2216 C CA . TYR A 1 286 ? 6.446 8.780 9.327 1.00 95.62 286 TYR A CA 1
ATOM 2217 C C . TYR A 1 286 ? 5.266 8.836 10.302 1.00 95.62 286 TYR A C 1
ATOM 2219 O O . TYR A 1 286 ? 4.999 9.887 10.883 1.00 95.62 286 TYR A O 1
ATOM 2227 N N . GLY A 1 287 ? 4.590 7.710 10.539 1.00 96.06 287 GLY A N 1
ATOM 2228 C CA . GLY A 1 287 ? 3.437 7.679 11.431 1.00 96.06 287 GLY A CA 1
ATOM 2229 C C . GLY A 1 287 ? 3.773 8.007 12.872 1.00 96.06 287 GLY A C 1
ATOM 2230 O O . GLY A 1 287 ? 3.051 8.773 13.509 1.00 96.06 287 GLY A O 1
ATOM 2231 N N . ARG A 1 288 ? 4.907 7.517 13.378 1.00 95.75 288 ARG A N 1
ATOM 2232 C CA . ARG A 1 288 ? 5.347 7.850 14.737 1.00 95.75 288 ARG A CA 1
ATOM 2233 C C . ARG A 1 288 ? 5.563 9.347 14.892 1.00 95.75 288 ARG A C 1
ATOM 2235 O O . ARG A 1 288 ? 5.109 9.918 15.880 1.00 95.75 288 ARG A O 1
ATOM 2242 N N . PHE A 1 289 ? 6.193 9.980 13.903 1.00 95.44 289 PHE A N 1
ATOM 2243 C CA . PHE A 1 289 ? 6.362 11.428 13.875 1.00 95.44 289 PHE A CA 1
ATOM 2244 C C . PHE A 1 289 ? 5.013 12.166 13.855 1.00 95.44 289 PHE A C 1
ATOM 2246 O O . PHE A 1 289 ? 4.799 13.030 14.705 1.00 95.44 289 PHE A O 1
ATOM 2253 N N . GLN A 1 290 ? 4.089 11.792 12.960 1.00 95.88 290 GLN A N 1
ATOM 2254 C CA . GLN A 1 290 ? 2.758 12.419 12.869 1.00 95.88 290 GLN A CA 1
ATOM 2255 C C . GLN A 1 290 ? 1.955 12.294 14.174 1.00 95.88 290 GLN A C 1
ATOM 2257 O O . GLN A 1 290 ? 1.241 13.216 14.557 1.00 95.88 290 GLN A O 1
ATOM 2262 N N . ASN A 1 291 ? 2.121 11.185 14.896 1.00 95.94 291 ASN A N 1
ATOM 2263 C CA . ASN A 1 291 ? 1.422 10.909 16.151 1.00 95.94 291 ASN A CA 1
ATOM 2264 C C . ASN A 1 291 ? 2.182 11.380 17.408 1.00 95.94 291 ASN A C 1
ATOM 2266 O O . ASN A 1 291 ? 1.789 11.047 18.528 1.00 95.94 291 ASN A O 1
ATOM 2270 N N . GLY A 1 292 ? 3.292 12.117 17.260 1.00 95.44 292 GLY A N 1
ATOM 2271 C CA . GLY A 1 292 ? 4.101 12.592 18.390 1.00 95.44 292 GLY A CA 1
ATOM 2272 C C . GLY A 1 292 ? 4.705 11.466 19.240 1.00 95.44 292 GLY A C 1
ATOM 2273 O O . GLY A 1 292 ? 5.008 11.659 20.420 1.00 95.44 292 GLY A O 1
ATOM 2274 N N . MET A 1 293 ? 4.858 10.273 18.666 1.00 94.69 293 MET A N 1
ATOM 2275 C CA . MET A 1 293 ? 5.412 9.108 19.340 1.00 94.69 293 MET A CA 1
ATOM 2276 C C . MET A 1 293 ? 6.946 9.132 19.283 1.00 94.69 293 MET A C 1
ATOM 2278 O O . MET A 1 293 ? 7.522 9.545 18.277 1.00 94.69 293 MET A O 1
ATOM 2282 N N . PRO A 1 294 ? 7.647 8.637 20.321 1.00 91.56 294 PRO A N 1
ATOM 2283 C CA . PRO A 1 294 ? 9.103 8.544 20.290 1.00 91.56 294 PRO A CA 1
ATOM 2284 C C . PRO A 1 294 ? 9.569 7.643 19.149 1.00 91.56 294 PRO A C 1
ATOM 2286 O O . PRO A 1 294 ? 9.140 6.494 19.083 1.00 91.56 294 PRO A O 1
ATOM 2289 N N . ASP A 1 295 ? 10.470 8.117 18.299 1.00 85.56 295 ASP A N 1
ATOM 2290 C CA . ASP A 1 295 ? 11.062 7.314 17.230 1.00 85.56 295 ASP A CA 1
ATOM 2291 C C . ASP A 1 295 ? 12.567 7.131 17.486 1.00 85.56 295 ASP A C 1
ATOM 2293 O O . ASP A 1 295 ? 13.386 7.955 17.066 1.00 85.56 295 ASP A O 1
ATOM 2297 N N . PRO A 1 296 ? 12.957 6.132 18.300 1.00 77.25 296 PRO A N 1
ATOM 2298 C CA . PRO A 1 296 ? 14.348 5.807 18.512 1.00 77.25 296 PRO A CA 1
ATOM 2299 C C . PRO A 1 296 ? 14.930 5.315 17.187 1.00 77.25 296 PRO A C 1
ATOM 2301 O O . PRO A 1 296 ? 14.771 4.164 16.802 1.00 77.25 296 PRO A O 1
ATOM 2304 N N . ILE A 1 297 ? 15.685 6.199 16.535 1.00 62.91 297 ILE A N 1
ATOM 2305 C CA . ILE A 1 297 ? 16.528 5.866 15.375 1.00 62.91 297 ILE A CA 1
ATOM 2306 C C . ILE A 1 297 ? 17.572 4.792 15.765 1.00 62.91 297 ILE A C 1
ATOM 2308 O O . ILE A 1 297 ? 18.195 4.161 14.916 1.00 62.91 297 ILE A O 1
ATOM 2312 N N . THR A 1 298 ? 17.792 4.564 17.068 1.00 63.56 298 THR A N 1
ATOM 2313 C CA . THR A 1 298 ? 18.729 3.571 17.593 1.00 63.56 298 THR A CA 1
ATOM 2314 C C . THR A 1 298 ? 18.031 2.452 18.369 1.00 63.56 298 THR A C 1
ATOM 2316 O O . THR A 1 298 ? 17.315 2.691 19.334 1.00 63.56 298 THR A O 1
ATOM 2319 N N . ASN A 1 299 ? 18.320 1.225 17.923 1.00 65.81 299 ASN A N 1
ATOM 2320 C CA . ASN A 1 299 ? 17.997 -0.101 18.461 1.00 65.81 299 ASN A CA 1
ATOM 2321 C C . ASN A 1 299 ? 17.095 -0.177 19.729 1.00 65.81 299 ASN A C 1
ATOM 2323 O O . ASN A 1 299 ? 17.567 0.152 20.823 1.00 65.81 299 ASN A O 1
ATOM 2327 N N . PRO A 1 300 ? 15.873 -0.747 19.635 1.00 76.56 300 PRO A N 1
ATOM 2328 C CA . PRO A 1 300 ? 15.274 -1.337 18.437 1.00 76.56 300 PRO A CA 1
ATOM 2329 C C . PRO A 1 300 ? 14.613 -0.288 17.541 1.00 76.56 300 PRO A C 1
ATOM 2331 O O . PRO A 1 300 ? 13.777 0.489 17.993 1.00 76.56 300 PRO A O 1
ATOM 2334 N N . ASP A 1 301 ? 14.968 -0.336 16.262 1.00 90.38 301 ASP A N 1
ATOM 2335 C CA . ASP A 1 301 ? 14.306 0.405 15.196 1.00 90.38 301 ASP A CA 1
ATOM 2336 C C . ASP A 1 301 ? 12.858 -0.099 15.007 1.00 90.38 301 ASP A C 1
ATOM 2338 O O . ASP A 1 301 ? 12.611 -1.312 14.957 1.00 90.38 301 ASP A O 1
ATOM 2342 N N . PHE A 1 302 ? 11.875 0.807 14.968 1.00 93.75 302 PHE A N 1
ATOM 2343 C CA . PHE A 1 302 ? 10.465 0.406 14.917 1.00 93.75 302 PHE A CA 1
ATOM 2344 C C . PHE A 1 302 ? 10.019 -0.095 13.544 1.00 93.75 302 PHE A C 1
ATOM 2346 O O . PHE A 1 302 ? 9.121 -0.939 13.506 1.00 93.75 302 PHE A O 1
ATOM 2353 N N . GLY A 1 303 ? 10.646 0.350 12.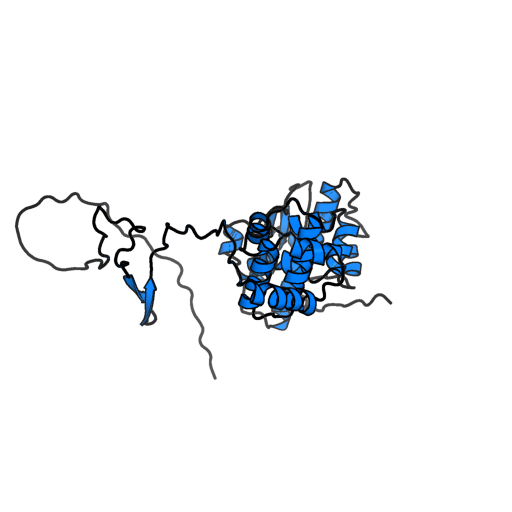451 1.00 93.50 303 GLY A N 1
ATOM 2354 C CA . GLY A 1 303 ? 10.429 -0.238 11.130 1.00 93.50 303 GLY A CA 1
ATOM 2355 C C . GLY A 1 303 ? 10.828 -1.715 11.117 1.00 93.50 303 GLY A C 1
ATOM 2356 O O . GLY A 1 303 ? 10.048 -2.580 10.726 1.00 93.50 303 GLY A O 1
ATOM 2357 N N . THR A 1 304 ? 11.970 -2.039 11.718 1.00 92.31 304 THR A N 1
ATOM 2358 C CA . THR A 1 304 ? 12.431 -3.420 11.925 1.00 92.31 304 THR A CA 1
ATOM 2359 C C . THR A 1 304 ? 11.429 -4.224 12.764 1.00 92.31 304 THR A C 1
ATOM 2361 O O . THR A 1 304 ? 11.052 -5.337 12.411 1.00 92.31 304 THR A O 1
ATOM 2364 N N . LYS A 1 305 ? 10.907 -3.661 13.864 1.00 94.00 305 LYS A N 1
ATOM 2365 C CA . LYS A 1 305 ? 9.874 -4.343 14.674 1.00 94.00 305 LYS A CA 1
ATOM 2366 C C . LYS A 1 305 ? 8.562 -4.568 13.929 1.00 94.00 305 LYS A C 1
ATOM 2368 O O . LYS A 1 305 ? 7.902 -5.586 14.157 1.00 94.00 305 LYS A O 1
ATOM 2373 N N . PHE A 1 306 ? 8.197 -3.652 13.039 1.00 95.81 306 PHE A N 1
ATOM 2374 C CA . PHE A 1 306 ? 7.103 -3.856 12.103 1.00 95.81 306 PHE A CA 1
ATOM 2375 C C . PHE A 1 306 ? 7.371 -5.057 11.193 1.00 95.81 306 PHE A C 1
ATOM 2377 O O . PHE A 1 306 ? 6.485 -5.899 11.054 1.00 95.81 306 PHE A O 1
ATOM 2384 N N . GLU A 1 307 ? 8.574 -5.184 10.636 1.00 94.44 307 GLU A N 1
ATOM 2385 C CA . GLU A 1 307 ? 8.915 -6.289 9.740 1.00 94.44 307 GLU A CA 1
ATOM 2386 C C . GLU A 1 307 ? 8.840 -7.653 10.441 1.00 94.44 307 GLU A C 1
ATOM 2388 O O . GLU A 1 307 ? 8.176 -8.572 9.947 1.00 94.44 307 GLU A O 1
ATOM 2393 N N . GLU A 1 308 ? 9.422 -7.764 11.642 1.00 93.62 308 GLU A N 1
ATOM 2394 C CA . GLU A 1 308 ? 9.355 -8.979 12.469 1.00 93.62 308 GLU A CA 1
ATOM 2395 C C . GLU A 1 308 ? 7.904 -9.388 12.734 1.00 93.62 308 GLU A C 1
ATOM 2397 O O . GLU A 1 308 ? 7.545 -10.558 12.596 1.00 93.62 308 GLU A O 1
ATOM 2402 N N . LEU A 1 309 ? 7.044 -8.433 13.096 1.00 94.19 309 LEU A N 1
ATOM 2403 C CA . LEU A 1 309 ? 5.658 -8.740 13.428 1.00 94.19 309 LEU A CA 1
ATOM 2404 C C . LEU A 1 309 ? 4.798 -9.001 12.187 1.00 94.19 309 LEU A C 1
ATOM 2406 O O . LEU A 1 309 ? 3.966 -9.904 12.220 1.00 94.19 309 LEU A O 1
ATOM 2410 N N . GLY A 1 310 ? 4.973 -8.224 11.119 1.00 94.00 310 GLY A N 1
ATOM 2411 C CA . GLY A 1 310 ? 4.172 -8.288 9.897 1.00 94.00 310 GLY A CA 1
ATOM 2412 C C . GLY A 1 310 ? 4.538 -9.485 9.024 1.00 94.00 310 GLY A C 1
ATOM 2413 O O . GLY A 1 310 ? 3.665 -10.274 8.658 1.00 94.00 310 GLY A O 1
ATOM 2414 N N . PHE A 1 311 ? 5.832 -9.670 8.760 1.00 90.62 311 PHE A N 1
ATOM 2415 C CA . PHE A 1 311 ? 6.353 -10.688 7.843 1.00 90.62 311 PHE A CA 1
ATOM 2416 C C . PHE A 1 311 ? 6.948 -11.903 8.559 1.00 90.62 311 PHE A C 1
ATOM 2418 O O . PHE A 1 311 ? 7.040 -12.976 7.965 1.00 90.62 311 PHE A O 1
ATOM 2425 N N . GLY A 1 312 ? 7.292 -11.781 9.845 1.00 89.75 312 GLY A N 1
ATOM 2426 C CA . GLY A 1 312 ? 7.957 -12.847 10.605 1.00 89.75 312 GLY A CA 1
ATOM 2427 C C . GLY A 1 312 ? 9.482 -12.836 10.484 1.00 89.75 312 GLY A C 1
ATOM 2428 O O . GLY A 1 312 ? 10.126 -13.757 10.979 1.00 89.75 312 GLY A O 1
ATOM 2429 N N . PHE A 1 313 ? 10.060 -11.843 9.805 1.00 86.00 313 PHE A N 1
ATOM 2430 C CA . PHE A 1 313 ? 11.500 -11.698 9.599 1.00 86.00 313 PHE A CA 1
ATOM 2431 C C . PHE A 1 313 ? 11.847 -10.258 9.201 1.00 86.00 313 PHE A C 1
ATOM 2433 O O . PHE A 1 313 ? 10.998 -9.542 8.678 1.00 86.00 313 PHE A O 1
ATOM 2440 N N . ASN A 1 314 ? 13.112 -9.878 9.399 1.00 86.19 314 ASN A N 1
ATOM 2441 C CA . ASN A 1 314 ? 13.656 -8.592 8.954 1.00 86.19 314 ASN A CA 1
ATOM 2442 C C . ASN A 1 314 ? 14.031 -8.647 7.471 1.00 86.19 314 ASN A C 1
ATOM 2444 O O . ASN A 1 314 ? 14.686 -9.593 7.018 1.00 86.19 314 ASN A O 1
ATOM 2448 N N . VAL A 1 315 ? 13.633 -7.628 6.718 1.00 80.44 315 VAL A N 1
ATOM 2449 C CA . VAL A 1 315 ? 13.878 -7.501 5.282 1.00 80.44 315 VAL A CA 1
ATOM 2450 C C . VAL A 1 315 ? 15.114 -6.636 5.072 1.00 80.44 315 VAL A C 1
ATOM 2452 O O . VAL A 1 315 ? 15.045 -5.448 4.785 1.00 80.44 315 VAL A O 1
ATOM 2455 N N . GLU A 1 316 ? 16.290 -7.249 5.199 1.00 73.75 316 GLU A N 1
ATOM 2456 C CA . GLU A 1 316 ? 17.558 -6.561 4.949 1.00 73.75 316 GLU A CA 1
ATOM 2457 C C . GLU A 1 316 ? 17.975 -6.735 3.478 1.00 73.75 316 GLU A C 1
ATOM 2459 O O . GLU A 1 316 ? 18.315 -7.839 3.042 1.00 73.75 316 GLU A O 1
ATOM 2464 N N . PHE A 1 317 ? 17.978 -5.646 2.703 1.00 63.78 317 PHE A N 1
ATOM 2465 C CA . PHE A 1 317 ? 18.526 -5.645 1.345 1.00 63.78 317 PHE A CA 1
ATOM 2466 C C . PHE A 1 317 ? 19.933 -5.047 1.338 1.00 63.78 317 PHE A C 1
ATOM 2468 O O . PHE A 1 317 ? 20.155 -3.930 1.802 1.00 63.78 317 PHE A O 1
ATOM 2475 N N . LYS A 1 318 ? 20.903 -5.799 0.807 1.00 62.12 318 LYS A N 1
ATOM 2476 C CA . LYS A 1 318 ? 22.289 -5.344 0.640 1.00 62.12 318 LYS A CA 1
ATOM 2477 C C . LYS A 1 318 ? 22.638 -5.319 -0.837 1.00 62.12 318 LYS A C 1
ATOM 2479 O O . LYS A 1 318 ? 22.749 -6.374 -1.462 1.00 62.12 318 LYS A O 1
ATOM 2484 N N . LEU A 1 319 ? 22.863 -4.119 -1.374 1.00 51.50 319 LEU A N 1
ATOM 2485 C CA . LEU A 1 319 ? 23.477 -3.936 -2.690 1.00 51.50 319 LEU A CA 1
ATOM 2486 C C . LEU A 1 319 ? 24.795 -4.730 -2.764 1.00 51.50 319 LEU A C 1
ATOM 2488 O O . LEU A 1 319 ? 25.601 -4.708 -1.833 1.00 51.50 319 LEU A O 1
ATOM 2492 N N . ASN A 1 320 ? 25.014 -5.432 -3.879 1.00 48.56 320 ASN A N 1
ATOM 2493 C CA . ASN A 1 320 ? 26.211 -6.237 -4.178 1.00 48.56 320 ASN A CA 1
ATOM 2494 C C . ASN A 1 320 ? 26.435 -7.495 -3.323 1.00 48.56 320 ASN A C 1
ATOM 2496 O O . ASN A 1 320 ? 27.508 -8.097 -3.381 1.00 48.56 320 ASN A O 1
ATOM 2500 N N . GLN A 1 321 ? 25.437 -7.935 -2.563 1.00 49.50 321 GLN A N 1
ATOM 2501 C CA . GLN A 1 321 ? 25.383 -9.311 -2.081 1.00 49.50 321 GLN A CA 1
ATOM 2502 C C . GLN A 1 321 ? 24.356 -10.058 -2.942 1.00 49.50 321 GLN A C 1
ATOM 2504 O O . GLN A 1 321 ? 23.347 -9.457 -3.320 1.00 49.50 321 GLN A O 1
ATOM 2509 N N . PRO A 1 322 ? 24.562 -11.348 -3.283 1.00 44.25 322 PRO A N 1
ATOM 2510 C CA . PRO A 1 322 ? 23.447 -12.157 -3.766 1.00 44.25 322 PRO A CA 1
ATOM 2511 C C . PRO A 1 322 ? 22.299 -11.966 -2.778 1.00 44.25 322 PRO A C 1
ATOM 2513 O O . PRO A 1 322 ? 22.551 -11.948 -1.572 1.00 44.25 322 PRO A O 1
ATOM 2516 N N . VAL A 1 323 ? 21.077 -11.754 -3.274 1.00 44.88 323 VAL A N 1
ATOM 2517 C CA . VAL A 1 323 ? 19.898 -11.554 -2.425 1.00 44.88 323 VAL A CA 1
ATOM 2518 C C . VAL A 1 323 ? 19.673 -12.836 -1.626 1.00 44.88 323 VAL A C 1
ATOM 2520 O O . VAL A 1 323 ? 18.969 -13.756 -2.036 1.00 44.88 323 VAL A O 1
ATOM 2523 N N . ILE A 1 324 ? 20.363 -12.939 -0.498 1.00 41.84 324 ILE A N 1
ATOM 2524 C CA . ILE A 1 324 ? 20.166 -13.967 0.498 1.00 41.84 324 ILE A CA 1
ATOM 2525 C C . ILE A 1 324 ? 19.183 -13.326 1.455 1.00 41.84 324 ILE A C 1
ATOM 2527 O O . ILE A 1 324 ? 19.576 -12.575 2.345 1.00 41.84 324 ILE A O 1
ATOM 2531 N N . TYR A 1 325 ? 17.902 -13.637 1.277 1.00 44.66 325 TYR A N 1
ATOM 2532 C CA . TYR A 1 325 ? 16.974 -13.551 2.391 1.00 44.66 325 TYR A CA 1
ATOM 2533 C C . TYR A 1 325 ? 17.519 -14.454 3.485 1.00 44.66 325 TYR A C 1
ATOM 2535 O O . TYR A 1 325 ? 17.338 -15.673 3.454 1.00 44.66 325 TYR A O 1
ATOM 2543 N N . LYS A 1 326 ? 18.237 -13.877 4.443 1.00 40.38 326 LYS A N 1
ATOM 2544 C CA . LYS A 1 326 ? 18.459 -14.566 5.700 1.00 40.38 326 LYS A CA 1
ATOM 2545 C C . LYS A 1 326 ? 17.155 -14.436 6.467 1.00 40.38 326 LYS A C 1
ATOM 2547 O O . LYS A 1 326 ? 16.970 -13.512 7.246 1.00 40.38 326 LYS A O 1
ATOM 2552 N N . MET A 1 327 ? 16.234 -15.356 6.186 1.00 36.53 327 MET A N 1
ATOM 2553 C CA . MET A 1 327 ? 15.109 -15.627 7.070 1.00 36.53 327 MET A CA 1
ATOM 2554 C C . MET A 1 327 ? 15.697 -16.133 8.385 1.00 36.53 327 MET A C 1
ATOM 2556 O O . MET A 1 327 ? 15.976 -17.320 8.551 1.00 36.53 327 MET A O 1
ATOM 2560 N N . TYR A 1 328 ? 15.970 -15.210 9.300 1.00 37.06 328 TYR A N 1
ATOM 2561 C CA . TYR A 1 328 ? 16.226 -15.561 10.682 1.00 37.06 328 TYR A CA 1
ATOM 2562 C C . TYR A 1 328 ? 14.868 -15.875 11.296 1.00 37.06 328 TYR A C 1
ATOM 2564 O O . TYR A 1 328 ? 14.134 -14.976 11.692 1.00 37.06 328 TYR A O 1
ATOM 2572 N N . PHE A 1 329 ? 14.511 -17.157 11.321 1.00 30.48 329 PHE A N 1
ATOM 2573 C CA . PHE A 1 329 ? 13.414 -17.612 12.161 1.00 30.48 329 PHE A CA 1
ATOM 2574 C C . PHE A 1 329 ? 13.854 -17.407 13.609 1.00 30.48 329 PHE A C 1
ATOM 2576 O O . PHE A 1 329 ? 14.737 -18.112 14.099 1.00 30.48 329 PHE A O 1
ATOM 2583 N N . ILE A 1 330 ? 13.294 -16.396 14.266 1.00 36.25 330 ILE A N 1
ATOM 2584 C CA . ILE A 1 330 ? 13.423 -16.240 15.712 1.00 36.25 330 ILE A CA 1
ATOM 2585 C C . ILE A 1 330 ? 12.544 -17.345 16.315 1.00 36.25 330 ILE A C 1
ATOM 2587 O O . ILE A 1 330 ? 11.333 -17.341 16.096 1.00 36.25 330 ILE A O 1
ATOM 2591 N N . GLN A 1 331 ? 13.178 -18.337 16.950 1.00 32.56 331 GLN A N 1
ATOM 2592 C CA . GLN A 1 331 ? 12.497 -19.431 17.657 1.00 32.56 331 GLN A CA 1
ATOM 2593 C C . GLN A 1 331 ? 11.874 -18.955 18.964 1.00 32.56 331 GLN A C 1
ATOM 2595 O O . GLN A 1 331 ? 12.522 -18.129 19.650 1.00 32.56 331 GLN A O 1
#

pLDDT: mean 73.89, std 22.3, range [25.27, 97.94]

Secondary structure (DSSP, 8-state):
-PPPP----------PPPPPPP---------------PPPPTT--TTS-PPP-PEEEE-TTS-EEEEPPP-S----S-SSPPPPPHHHHHHHHHHHHHHHT---HHHHHHHHH-HHHHHHHHHHHHHTTT-HHHHHHHHHHHHHHHHTTTS-HHHHHHHHTS---SSEE-HHHHHH-HHHHHHHTTHHHHHHH-HHHHHHHHHHH---HHHHHHHTSTT-SPEEEEE--HHHHHHSEEE-TTT-TTEEEEEHHHHHHHHSTTS-HHHHHHHHHHHHHHHHHHHHHHHHHHTT----SSSS-HHHHHHHHHHSS-----TTS----------

Foldseek 3Di:
DDDDDDDDDDDDDDDDDDDDDDDDDDDDDDDDDDDPDDDDPPPDDLVPPDDFDWDWDADPVGDIDIDGDPRPPPPPVPPDADDDDPVVLVVLLVVLCVLLVPPDVLLSVVCVVCVRLSRVLSVQCVVVVVPVLSSLVSNLLSVLCSVVVVDDPSNVCVKQPVQQQQAAEDPVCCVVQVVLSVLLSCLLSVCSNQVQLLVLLCVQLVDDSNVVSNLRINNPAAHEEEDCDPVQQQQQWADDVVVPLRYIYGHVVLSVVLSDPPDDPVVNVLSSVLSSLSVSLNSSVSSCSVVVHDQPPDPPGSSQSSCCRRVVAGSDDDPPDDPPPPNPNPD